Protein AF-A0A229RFD1-F1 (afdb_monomer)

Solvent-accessible surface area (backbone atoms only — not comparable to full-atom values): 10630 Å² total; per-residue (Å²): 140,81,84,90,84,89,81,90,82,88,82,84,78,82,80,80,81,77,81,79,80,79,78,71,78,79,76,68,72,40,82,37,77,47,24,38,56,65,57,41,58,49,21,38,76,72,72,31,72,32,56,48,74,57,92,91,45,42,28,29,32,59,97,53,85,71,40,79,56,60,61,38,56,45,31,38,60,76,41,38,69,45,45,72,75,65,46,64,53,37,55,57,94,78,25,24,34,33,64,24,63,39,79,43,81,79,43,71,70,64,56,44,62,47,21,39,76,74,71,24,76,30,54,45,84,47,80,25,51,84,50,26,24,28,31,36,96,94,45,73,42,73,63,61,50,36,58,44,33,42,68,76,41,48,70,47,47,76,72,65,29,50,49,35,47,28,26,79,39,53,66,36,55,78,62,44,28,24,35,39,34,30,113

Organism: NCBI:txid1125972

pLDDT: mean 89.12, std 16.26, range [37.72, 98.5]

Foldseek 3Di:
DDDDDDDDDDDPDDDPPPPPPPPPPPLPWDKAWQAAFPVQVVLVVVVARGWDDDPHWIWGHHPDPIDTDDLQVRQCVQVVVVVVVVWRWGDDPRTIITTFSDKDFPWAFPQQVLLVVVVARGWDFDQWQQPIWRHHPNDTDTDQVQVRQCVVCVVLVVVVWRKHWYANYRRRRPRITIMTGHD

Sequence (183 aa):
MRRSRLTSVLAIMGSTLIAFLLISPAASATNGDLGGMMIREACQAAGFNDAVRRSDVWFCTGNKPDQAILLSNVCRWQFSDLVAAGFTVTNNGGRCWTNPSAYSDVGGIAVNQYCNSLGYSDATVGETVASWRCAGHGTSVPIDFHAACRWQYPVWVGRGFSLVSYFNSYGDRFGIKCLALLR

Radius of gyration: 27.68 Å; Cα contacts (8 Å, |Δi|>4): 327; chains: 1; bounding box: 112×58×41 Å

Structure (mmCIF, N/CA/C/O backbone):
data_AF-A0A229RFD1-F1
#
_entry.id   AF-A0A229RFD1-F1
#
loop_
_atom_site.group_PDB
_atom_site.id
_atom_site.type_symbol
_atom_site.label_atom_id
_atom_site.label_alt_id
_atom_site.label_comp_id
_atom_site.label_asym_id
_atom_site.label_entity_id
_atom_site.label_seq_id
_atom_site.pdbx_PDB_ins_code
_atom_site.Cartn_x
_atom_site.Cartn_y
_atom_site.Cartn_z
_atom_site.occupancy
_atom_site.B_iso_or_equiv
_atom_site.auth_seq_id
_atom_site.auth_comp_id
_atom_site.auth_asym_id
_atom_site.auth_atom_id
_atom_site.pdbx_PDB_model_num
ATOM 1 N N . MET A 1 1 ? 89.951 -42.273 -0.814 1.00 37.72 1 MET A N 1
ATOM 2 C CA . MET A 1 1 ? 89.570 -41.322 -1.895 1.00 37.72 1 MET A CA 1
ATOM 3 C C . MET A 1 1 ? 88.094 -40.964 -1.717 1.00 37.72 1 MET A C 1
ATOM 5 O O . MET A 1 1 ? 87.361 -41.879 -1.401 1.00 37.72 1 MET A O 1
ATOM 9 N N . ARG A 1 2 ? 87.536 -39.763 -1.905 1.00 40.31 2 ARG A N 1
ATOM 10 C CA . ARG A 1 2 ? 87.995 -38.370 -2.074 1.00 40.31 2 ARG A CA 1
ATOM 11 C C . ARG A 1 2 ? 86.694 -37.511 -2.017 1.00 40.31 2 ARG A C 1
ATOM 13 O O . ARG A 1 2 ? 85.778 -37.848 -2.749 1.00 40.31 2 ARG A O 1
ATOM 20 N N . ARG A 1 3 ? 86.690 -36.403 -1.249 1.00 43.41 3 ARG A N 1
ATOM 21 C CA . ARG A 1 3 ? 85.897 -35.134 -1.391 1.00 43.41 3 ARG A CA 1
ATOM 22 C C . ARG A 1 3 ? 84.358 -35.196 -1.227 1.00 43.41 3 ARG A C 1
ATOM 24 O O . ARG A 1 3 ? 83.686 -35.889 -1.965 1.00 43.41 3 ARG A O 1
ATOM 31 N N . SER A 1 4 ? 83.760 -34.541 -0.221 1.00 50.75 4 SER A N 1
ATOM 32 C CA . SER A 1 4 ? 83.442 -33.091 -0.094 1.00 50.75 4 SER A CA 1
ATOM 33 C C . SER A 1 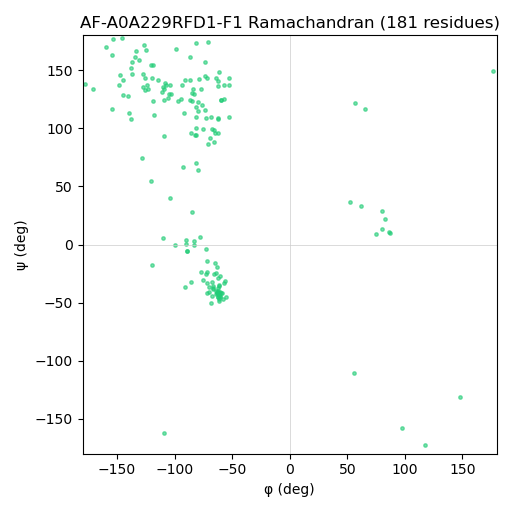4 ? 82.578 -32.510 -1.222 1.00 50.75 4 SER A C 1
ATOM 35 O O . SER A 1 4 ? 83.077 -32.401 -2.339 1.00 50.75 4 SER A O 1
ATOM 37 N N . ARG A 1 5 ? 81.402 -31.946 -0.886 1.00 56.38 5 ARG A N 1
ATOM 38 C CA . ARG A 1 5 ? 81.145 -30.484 -0.846 1.00 56.38 5 ARG A CA 1
ATOM 39 C C . ARG A 1 5 ? 79.718 -30.139 -0.379 1.00 56.38 5 ARG A C 1
ATOM 41 O O . ARG A 1 5 ? 78.753 -30.768 -0.790 1.00 56.38 5 ARG A O 1
ATOM 48 N N . LEU A 1 6 ? 79.653 -29.107 0.468 1.00 56.06 6 LEU A N 1
ATOM 49 C CA . LEU A 1 6 ? 78.485 -28.284 0.786 1.00 56.06 6 LEU A CA 1
ATOM 50 C C . LEU A 1 6 ? 77.963 -27.553 -0.460 1.00 56.06 6 LEU A C 1
ATOM 52 O O . LEU A 1 6 ? 78.795 -27.043 -1.209 1.00 56.06 6 LEU A O 1
ATOM 56 N N . THR A 1 7 ? 76.645 -27.323 -0.537 1.00 57.94 7 THR A N 1
ATOM 57 C CA . THR A 1 7 ? 76.111 -26.015 -0.965 1.00 57.94 7 THR A CA 1
ATOM 58 C C . THR A 1 7 ? 74.709 -25.764 -0.400 1.00 57.94 7 THR A C 1
ATOM 60 O O . THR A 1 7 ? 73.759 -26.471 -0.721 1.00 57.94 7 THR A O 1
ATOM 63 N N . SER A 1 8 ? 74.605 -24.731 0.436 1.00 52.62 8 SER A N 1
ATOM 64 C CA . SER A 1 8 ? 73.370 -24.066 0.855 1.00 52.62 8 SER A CA 1
ATOM 65 C C . SER A 1 8 ? 72.672 -23.391 -0.325 1.00 52.62 8 SER A C 1
ATOM 67 O O . SER A 1 8 ? 73.348 -22.741 -1.118 1.00 52.62 8 SER A O 1
ATOM 69 N N . VAL A 1 9 ? 71.336 -23.402 -0.357 1.00 54.75 9 VAL A N 1
ATOM 70 C CA . VAL A 1 9 ? 70.553 -22.293 -0.929 1.00 54.75 9 VAL A CA 1
ATOM 71 C C . VAL A 1 9 ? 69.367 -22.013 -0.009 1.00 54.75 9 VAL A C 1
ATOM 73 O O . VAL A 1 9 ? 68.429 -22.797 0.103 1.00 54.75 9 VAL A O 1
ATOM 76 N N . LEU A 1 10 ? 69.468 -20.880 0.680 1.00 51.03 10 LEU A N 1
ATOM 77 C CA . LEU A 1 10 ? 68.418 -20.223 1.444 1.00 51.03 10 LEU A CA 1
ATOM 78 C C . LEU A 1 10 ? 67.481 -19.536 0.433 1.00 51.03 10 LEU A C 1
ATOM 80 O O . LEU A 1 10 ? 67.937 -18.669 -0.310 1.00 51.03 10 LEU A O 1
ATOM 84 N N . ALA A 1 11 ? 66.197 -19.892 0.391 1.00 50.59 11 ALA A N 1
ATOM 85 C CA . ALA A 1 11 ? 65.190 -19.161 -0.380 1.00 50.59 11 ALA A CA 1
ATOM 86 C C . ALA A 1 11 ? 64.252 -18.430 0.590 1.00 50.59 11 ALA A C 1
ATOM 88 O O . ALA A 1 11 ? 63.282 -18.993 1.090 1.00 50.59 11 ALA A O 1
ATOM 89 N N . ILE A 1 12 ? 64.576 -17.170 0.883 1.00 51.59 12 ILE A N 1
ATOM 90 C CA . ILE A 1 12 ? 63.696 -16.239 1.596 1.00 51.59 12 ILE A CA 1
ATOM 91 C C . ILE A 1 12 ? 62.724 -15.675 0.553 1.00 51.59 12 ILE A C 1
ATOM 93 O O . ILE A 1 12 ? 63.050 -14.721 -0.149 1.00 51.59 12 ILE A O 1
ATOM 97 N N . MET A 1 13 ? 61.541 -16.278 0.409 1.00 53.91 13 MET A N 1
ATOM 98 C CA . MET A 1 13 ? 60.443 -15.657 -0.339 1.00 53.91 13 MET A CA 1
ATOM 99 C C . MET A 1 13 ? 59.667 -14.733 0.601 1.00 53.91 13 MET A C 1
ATOM 101 O O . MET A 1 13 ? 58.797 -15.165 1.356 1.00 53.91 13 MET A O 1
ATOM 105 N N . GLY A 1 14 ? 60.020 -13.448 0.568 1.00 48.41 14 GLY A N 1
ATOM 106 C CA . GLY A 1 14 ? 59.243 -12.384 1.192 1.00 48.41 14 GLY A CA 1
ATOM 107 C C . GLY A 1 14 ? 57.866 -12.292 0.541 1.00 48.41 14 GLY A C 1
ATOM 108 O O . GLY A 1 14 ? 57.744 -11.870 -0.604 1.00 48.41 14 GLY A O 1
ATOM 109 N N . SER A 1 15 ? 56.834 -12.704 1.274 1.00 54.38 15 SER A N 1
ATOM 110 C CA . SER A 1 15 ? 55.437 -12.515 0.884 1.00 54.38 15 SER A CA 1
ATOM 111 C C . SER A 1 15 ? 55.013 -11.099 1.267 1.00 54.38 15 SER A C 1
ATOM 113 O O . SER A 1 15 ? 54.647 -10.831 2.410 1.00 54.38 15 SER A O 1
ATOM 115 N N . THR A 1 16 ? 55.110 -10.168 0.323 1.00 53.41 16 THR A N 1
ATOM 116 C CA . THR A 1 16 ? 54.536 -8.824 0.434 1.00 53.41 16 THR A CA 1
ATOM 117 C C . THR A 1 16 ? 53.010 -8.932 0.414 1.00 53.41 16 THR A C 1
ATOM 119 O O . THR A 1 16 ? 52.388 -9.079 -0.635 1.00 53.41 16 THR A O 1
ATOM 122 N N . LEU A 1 17 ? 52.400 -8.874 1.599 1.00 50.00 17 LEU A N 1
ATOM 123 C CA . LEU A 1 17 ? 50.961 -8.692 1.793 1.00 50.00 17 LEU A CA 1
ATOM 124 C C . LEU A 1 17 ? 50.561 -7.303 1.271 1.00 50.00 17 LEU A C 1
ATOM 126 O O . LEU A 1 17 ? 50.692 -6.298 1.966 1.00 50.00 17 LEU A O 1
ATOM 130 N N . ILE A 1 18 ? 50.088 -7.240 0.026 1.00 59.44 18 ILE A N 1
ATOM 131 C CA . ILE A 1 18 ? 49.412 -6.056 -0.509 1.00 59.44 18 ILE A CA 1
ATOM 132 C C . ILE A 1 18 ? 48.007 -6.040 0.099 1.00 59.44 18 ILE A C 1
ATOM 134 O O . ILE A 1 18 ? 47.112 -6.762 -0.339 1.00 59.44 18 ILE A O 1
ATOM 138 N N . ALA A 1 19 ? 47.824 -5.234 1.144 1.00 55.53 19 ALA A N 1
ATOM 139 C CA . ALA A 1 19 ? 46.512 -4.915 1.683 1.00 55.53 19 ALA A CA 1
ATOM 140 C C . ALA A 1 19 ? 45.764 -4.036 0.666 1.00 55.53 19 ALA A C 1
ATOM 142 O O . ALA A 1 19 ? 45.898 -2.813 0.660 1.00 55.53 19 ALA A O 1
ATOM 143 N N . PHE A 1 20 ? 44.995 -4.664 -0.226 1.00 51.75 20 PHE A N 1
ATOM 144 C CA . PHE A 1 20 ? 44.000 -3.959 -1.027 1.00 51.75 20 PHE A CA 1
ATOM 145 C C . PHE A 1 20 ? 42.909 -3.443 -0.084 1.00 51.75 20 PHE A C 1
ATOM 147 O O . PHE A 1 20 ? 42.016 -4.182 0.329 1.00 51.75 20 PHE A O 1
ATOM 154 N N . LEU A 1 21 ? 43.003 -2.163 0.277 1.00 51.38 21 LEU A N 1
ATOM 155 C CA . LEU A 1 21 ? 41.902 -1.408 0.861 1.00 51.38 21 LEU A CA 1
ATOM 156 C C . LEU A 1 21 ? 40.783 -1.351 -0.186 1.00 51.38 21 LEU A C 1
ATOM 158 O O . LEU A 1 21 ? 40.805 -0.523 -1.094 1.00 51.38 21 LEU A O 1
ATOM 162 N N . LEU A 1 22 ? 39.824 -2.270 -0.079 1.00 52.69 22 LEU A N 1
ATOM 163 C CA . LEU A 1 22 ? 38.543 -2.189 -0.770 1.00 52.69 22 LEU A CA 1
ATOM 164 C C . LEU A 1 22 ? 37.796 -0.983 -0.192 1.00 52.69 22 LEU A C 1
ATOM 166 O O . LEU A 1 22 ? 37.069 -1.095 0.793 1.00 52.69 22 LEU A O 1
ATOM 170 N N . ILE A 1 23 ? 38.024 0.193 -0.776 1.00 48.69 23 ILE A N 1
ATOM 171 C CA . ILE A 1 23 ? 37.192 1.368 -0.535 1.00 48.69 23 ILE A CA 1
ATOM 172 C C . ILE A 1 23 ? 35.859 1.068 -1.220 1.00 48.69 23 ILE A C 1
ATOM 174 O O . ILE A 1 23 ? 35.670 1.361 -2.399 1.00 48.69 23 ILE A O 1
ATOM 178 N N . SER A 1 24 ? 34.955 0.399 -0.506 1.00 54.81 24 SER A N 1
ATOM 179 C CA . SER A 1 24 ? 33.584 0.228 -0.973 1.00 54.81 24 SER A CA 1
ATOM 180 C C . SER A 1 24 ? 32.977 1.620 -1.153 1.00 54.81 24 SER A C 1
ATOM 182 O O . SER A 1 24 ? 32.999 2.405 -0.198 1.00 54.81 24 SER A O 1
ATOM 184 N N . PRO A 1 25 ? 32.447 1.968 -2.339 1.00 53.06 25 PRO A N 1
ATOM 185 C CA . PRO A 1 25 ? 31.706 3.207 -2.481 1.00 53.06 25 PRO A CA 1
ATOM 186 C C . PRO A 1 25 ? 30.520 3.154 -1.517 1.00 53.06 25 PRO A C 1
ATOM 188 O O . PRO A 1 25 ? 29.729 2.210 -1.538 1.00 53.06 25 PRO A O 1
ATOM 191 N N . ALA A 1 26 ? 30.413 4.154 -0.644 1.00 51.84 26 ALA A N 1
ATOM 192 C CA . ALA A 1 26 ? 29.209 4.355 0.141 1.00 51.84 26 ALA A CA 1
ATOM 193 C C . ALA A 1 26 ? 28.074 4.647 -0.848 1.00 51.84 26 ALA A C 1
ATOM 195 O O . ALA A 1 26 ? 28.061 5.701 -1.487 1.00 51.84 26 ALA A O 1
ATOM 196 N N . ALA A 1 27 ? 27.163 3.690 -1.026 1.00 57.12 27 ALA A N 1
ATOM 197 C CA . ALA A 1 27 ? 25.951 3.916 -1.796 1.00 57.12 27 ALA A CA 1
ATOM 198 C C . ALA A 1 27 ? 25.210 5.102 -1.167 1.00 57.12 27 ALA A C 1
ATOM 200 O O . ALA A 1 27 ? 24.966 5.123 0.042 1.00 57.12 27 ALA A O 1
ATOM 201 N N . SER A 1 28 ? 24.913 6.120 -1.975 1.00 56.09 28 SER A N 1
ATOM 202 C CA . SER A 1 28 ? 24.152 7.271 -1.509 1.00 56.09 28 SER A CA 1
ATOM 203 C C . SER A 1 28 ? 22.726 6.808 -1.226 1.00 56.09 28 SER A C 1
ATOM 205 O O . SER A 1 28 ? 21.981 6.437 -2.130 1.00 56.09 28 SER A O 1
ATOM 207 N N . ALA A 1 29 ? 22.396 6.770 0.057 1.00 61.75 29 ALA A N 1
ATOM 208 C CA . ALA A 1 29 ? 21.070 6.521 0.589 1.00 61.75 29 ALA A CA 1
ATOM 209 C C . ALA A 1 29 ? 20.049 7.478 -0.049 1.00 61.75 29 ALA A C 1
ATOM 211 O O . ALA A 1 29 ? 20.077 8.681 0.220 1.00 61.75 29 ALA A O 1
ATOM 212 N N . THR A 1 30 ? 19.156 6.965 -0.899 1.00 78.12 30 THR A N 1
ATOM 213 C CA . THR A 1 30 ? 18.045 7.768 -1.419 1.00 78.12 30 THR A CA 1
ATOM 214 C C . THR A 1 30 ? 16.899 7.676 -0.421 1.00 78.12 30 THR A C 1
ATOM 216 O O . THR A 1 30 ? 16.437 6.584 -0.115 1.00 78.12 30 THR A O 1
ATOM 219 N N . ASN A 1 31 ? 16.396 8.805 0.083 1.00 88.88 31 ASN A N 1
ATOM 220 C CA . ASN A 1 31 ? 15.182 8.795 0.901 1.00 88.88 31 ASN A CA 1
ATOM 221 C C . ASN A 1 31 ? 13.967 8.536 -0.001 1.00 88.88 31 ASN A C 1
ATOM 223 O O . ASN A 1 31 ? 13.575 9.403 -0.781 1.00 88.88 31 ASN A O 1
ATOM 227 N N . GLY A 1 32 ? 13.380 7.345 0.106 1.00 94.06 32 GLY A N 1
ATOM 228 C CA . GLY A 1 32 ? 12.185 6.955 -0.637 1.00 94.06 32 GLY A CA 1
ATOM 229 C C . GLY A 1 32 ? 10.917 7.272 0.151 1.00 94.06 32 GLY A C 1
ATOM 230 O O . GLY A 1 32 ? 10.673 6.649 1.185 1.00 94.06 32 GLY A O 1
ATOM 231 N N . ASP A 1 33 ? 10.112 8.217 -0.336 1.00 96.81 33 ASP A N 1
ATOM 232 C CA . ASP A 1 33 ? 8.766 8.494 0.186 1.00 96.81 33 ASP A CA 1
ATOM 233 C C . ASP A 1 33 ? 7.811 7.378 -0.245 1.00 96.81 33 ASP A C 1
ATOM 235 O O . ASP A 1 33 ? 7.541 7.193 -1.425 1.00 96.81 33 ASP A O 1
ATOM 239 N N . LEU A 1 34 ? 7.276 6.630 0.710 1.00 97.00 34 LEU A N 1
ATOM 240 C CA . LEU A 1 34 ? 6.326 5.551 0.448 1.00 97.00 34 LEU A CA 1
ATOM 241 C C . LEU A 1 34 ? 4.869 6.036 0.440 1.00 97.00 34 LEU A C 1
ATOM 243 O O . LEU A 1 34 ? 3.971 5.271 0.093 1.00 97.00 34 LEU A O 1
ATOM 247 N N . GLY A 1 35 ? 4.624 7.304 0.781 1.00 96.56 35 GLY A N 1
ATOM 248 C CA . GLY A 1 35 ? 3.305 7.918 0.717 1.00 96.56 35 GLY A CA 1
ATOM 249 C C . GLY A 1 35 ? 2.557 7.951 2.049 1.00 96.56 35 GLY A C 1
ATOM 250 O O . GLY A 1 35 ? 3.142 7.945 3.138 1.00 96.56 35 GLY A O 1
ATOM 251 N N . GLY A 1 36 ? 1.233 8.060 1.945 1.00 95.88 36 GLY A N 1
ATOM 252 C CA . GLY A 1 36 ? 0.319 8.141 3.080 1.00 95.88 36 GLY A CA 1
ATOM 253 C C . GLY A 1 36 ? 0.165 6.826 3.854 1.00 95.88 36 GLY A C 1
ATOM 254 O O . GLY A 1 36 ? 0.655 5.768 3.462 1.00 95.88 36 GLY A O 1
ATOM 255 N N . MET A 1 37 ? -0.566 6.904 4.968 1.00 96.00 37 MET A N 1
ATOM 256 C CA . MET A 1 37 ? -0.821 5.775 5.868 1.00 96.00 37 MET A CA 1
ATOM 257 C C . MET A 1 37 ? -2.294 5.372 5.893 1.00 96.00 37 MET A C 1
ATOM 259 O O . MET A 1 37 ? -3.177 6.227 5.961 1.00 96.00 37 MET A O 1
ATOM 263 N N . MET A 1 38 ? -2.537 4.067 5.954 1.00 95.62 38 MET A N 1
ATOM 264 C CA . MET A 1 38 ? -3.841 3.442 6.192 1.00 95.62 38 MET A CA 1
ATOM 265 C C . MET A 1 38 ? -4.039 3.173 7.694 1.00 95.62 38 MET A C 1
ATOM 267 O O . MET A 1 38 ? -4.017 2.034 8.160 1.00 95.62 38 MET A O 1
ATOM 271 N N . ILE A 1 39 ? -4.140 4.247 8.489 1.00 96.44 39 ILE A N 1
ATOM 272 C CA . ILE A 1 39 ? -4.192 4.155 9.964 1.00 96.44 39 ILE A CA 1
ATOM 273 C C . ILE A 1 39 ? -5.433 3.377 10.425 1.00 96.44 39 ILE A C 1
ATOM 275 O O . ILE A 1 39 ? -5.341 2.544 11.327 1.00 96.44 39 ILE A O 1
ATOM 279 N N . ARG A 1 40 ? -6.588 3.635 9.800 1.00 96.31 40 ARG A N 1
ATOM 280 C CA . ARG A 1 40 ? -7.851 2.974 10.142 1.00 96.31 40 ARG A CA 1
ATOM 281 C C . ARG A 1 40 ? -7.767 1.471 9.894 1.00 96.31 40 ARG A C 1
ATOM 283 O O . ARG A 1 40 ? -8.143 0.687 10.760 1.00 96.31 40 ARG A O 1
ATOM 290 N N . GLU A 1 41 ? -7.219 1.074 8.754 1.00 96.50 41 GLU A N 1
ATOM 291 C CA . GLU A 1 41 ? -7.065 -0.324 8.357 1.00 96.50 41 GLU A CA 1
ATOM 292 C C . GLU A 1 41 ? -6.074 -1.046 9.270 1.00 96.50 41 GLU A C 1
ATOM 294 O O . GLU A 1 41 ? -6.329 -2.179 9.672 1.00 96.50 41 GLU A O 1
ATOM 299 N N . ALA A 1 42 ? -4.988 -0.378 9.676 1.00 97.06 42 ALA A N 1
ATOM 300 C CA . ALA A 1 42 ? -4.053 -0.923 10.655 1.00 97.06 42 ALA A CA 1
ATOM 301 C C . ALA A 1 42 ? -4.737 -1.190 12.010 1.00 97.06 42 ALA A C 1
ATOM 303 O O . ALA A 1 42 ? -4.526 -2.241 12.618 1.00 97.06 42 ALA A O 1
ATOM 304 N N . CYS A 1 43 ? -5.600 -0.278 12.472 1.00 97.62 43 CYS A N 1
ATOM 305 C CA . CYS A 1 43 ? -6.401 -0.489 13.681 1.00 97.62 43 CYS A CA 1
ATOM 306 C C . CYS A 1 43 ? -7.392 -1.648 13.522 1.00 97.62 43 CYS A C 1
ATOM 308 O O . CYS A 1 43 ? -7.514 -2.484 14.419 1.00 97.62 43 CYS A O 1
ATOM 310 N N . GLN A 1 44 ? -8.065 -1.739 12.376 1.00 96.50 44 GLN A N 1
ATOM 311 C CA . GLN A 1 44 ? -8.992 -2.832 12.078 1.00 96.50 44 GLN A CA 1
ATOM 312 C C . GLN A 1 44 ? -8.285 -4.189 12.044 1.00 96.50 44 GLN A C 1
ATOM 314 O O . GLN A 1 44 ? -8.774 -5.147 12.642 1.00 96.50 44 GLN A O 1
ATOM 319 N N . ALA A 1 45 ? -7.090 -4.259 11.453 1.00 95.94 45 ALA A N 1
ATOM 320 C CA . ALA A 1 45 ? -6.251 -5.455 11.470 1.00 95.94 45 ALA A CA 1
ATOM 321 C C . ALA A 1 45 ? -5.817 -5.858 12.894 1.00 95.94 45 ALA A C 1
ATOM 323 O O . ALA A 1 45 ? -5.650 -7.042 13.176 1.00 95.94 45 ALA A O 1
ATOM 324 N N . ALA A 1 46 ? -5.692 -4.896 13.815 1.00 96.25 46 ALA A N 1
ATOM 325 C CA . ALA A 1 46 ? -5.441 -5.139 15.239 1.00 96.25 46 ALA A CA 1
ATOM 326 C C . ALA A 1 46 ? -6.722 -5.449 16.059 1.00 96.25 46 ALA A C 1
ATOM 328 O O . ALA A 1 46 ? -6.669 -5.644 17.280 1.00 96.25 46 ALA A O 1
ATOM 329 N N . GLY A 1 47 ? -7.887 -5.521 15.407 1.00 96.88 47 GLY A N 1
ATOM 330 C CA . GLY A 1 47 ? -9.171 -5.842 16.031 1.00 96.88 47 GLY A CA 1
ATOM 331 C C . GLY A 1 47 ? -9.833 -4.669 16.758 1.00 96.88 47 GLY A C 1
ATOM 332 O O . GLY A 1 47 ? -10.533 -4.893 17.748 1.00 96.88 47 GLY A O 1
ATOM 333 N N . PHE A 1 48 ? -9.574 -3.440 16.309 1.00 97.69 48 PHE A N 1
ATOM 334 C CA . PHE A 1 48 ? -10.313 -2.231 16.683 1.00 97.69 48 PHE A CA 1
ATOM 335 C C . PHE A 1 48 ? -11.339 -1.873 15.596 1.00 97.69 48 PHE A C 1
ATOM 337 O O . PHE A 1 48 ? -11.317 -2.433 14.504 1.00 97.69 48 PHE A O 1
ATOM 344 N N . ASN A 1 49 ? -12.250 -0.941 15.881 1.00 97.25 49 ASN A N 1
ATOM 345 C CA . ASN A 1 49 ? -13.290 -0.551 14.922 1.00 97.25 49 ASN A CA 1
ATOM 346 C C . ASN A 1 49 ? -12.828 0.618 14.039 1.00 97.25 49 ASN A C 1
ATOM 348 O O . ASN A 1 49 ? -13.168 0.676 12.852 1.00 97.25 49 ASN A O 1
ATOM 352 N N . ASP A 1 50 ? -12.073 1.553 14.624 1.00 96.75 50 ASP A N 1
ATOM 353 C CA . ASP A 1 50 ? -11.703 2.802 13.965 1.00 96.75 50 ASP A CA 1
ATOM 354 C C . ASP A 1 50 ? -10.387 3.401 14.488 1.00 96.75 50 ASP A C 1
ATOM 356 O O . ASP A 1 50 ? -9.769 2.880 15.423 1.00 96.75 50 ASP A O 1
ATOM 360 N N . ALA A 1 51 ? -9.974 4.512 13.876 1.00 97.00 51 ALA A N 1
ATOM 361 C CA . ALA A 1 51 ? -8.875 5.354 14.322 1.00 97.00 51 ALA A CA 1
ATOM 362 C C . ALA A 1 51 ? -9.330 6.812 14.477 1.00 97.00 51 ALA A C 1
ATOM 364 O O . ALA A 1 51 ? -9.929 7.388 13.572 1.00 97.00 51 ALA A O 1
ATOM 365 N N . VAL A 1 52 ? -8.987 7.444 15.599 1.00 97.44 52 VAL A N 1
ATOM 366 C CA . VAL A 1 52 ? -9.285 8.860 15.854 1.00 97.44 52 VAL A CA 1
ATOM 367 C C . VAL A 1 52 ? -8.020 9.620 16.224 1.00 97.44 52 VAL A C 1
ATOM 369 O O . VAL A 1 52 ? -7.158 9.112 16.941 1.00 97.44 52 VAL A O 1
ATOM 372 N N . ARG A 1 53 ? -7.913 10.867 15.765 1.00 96.38 53 ARG A N 1
ATOM 373 C CA . ARG A 1 53 ? -6.852 11.782 16.187 1.00 96.38 53 ARG A CA 1
ATOM 374 C C . ARG A 1 53 ? -7.349 12.651 17.340 1.00 96.38 53 ARG A C 1
ATOM 376 O O . ARG A 1 53 ? -8.366 13.326 17.205 1.00 96.38 53 ARG A O 1
ATOM 383 N N . ARG A 1 54 ? -6.623 12.653 18.461 1.00 96.19 54 ARG A N 1
ATOM 384 C CA . ARG A 1 54 ? -6.843 13.559 19.601 1.00 96.19 54 ARG A CA 1
ATOM 385 C C . ARG A 1 54 ? -5.594 14.410 19.773 1.00 96.19 54 ARG A C 1
ATOM 387 O O . ARG A 1 54 ? -4.534 13.890 20.119 1.00 96.19 54 ARG A O 1
ATOM 394 N N . SER A 1 55 ? -5.717 15.703 19.486 1.00 93.25 55 SER A N 1
ATOM 395 C CA . SER A 1 55 ? -4.570 16.610 19.363 1.00 93.25 55 SER A CA 1
ATOM 396 C C . SER A 1 55 ? -3.570 16.074 18.323 1.00 93.25 55 SER A C 1
ATOM 398 O O . SER A 1 55 ? -3.910 15.991 17.142 1.00 93.25 55 SER A O 1
ATOM 400 N N . ASP A 1 56 ? -2.384 15.627 18.739 1.00 91.06 56 ASP A N 1
ATOM 401 C CA . ASP A 1 56 ? -1.332 15.114 17.848 1.00 91.06 56 ASP A CA 1
ATOM 402 C C . ASP A 1 56 ? -1.101 13.607 17.950 1.00 91.06 56 ASP A C 1
ATOM 404 O O . ASP A 1 56 ? -0.206 13.065 17.304 1.00 91.06 56 ASP A O 1
ATOM 408 N N . VAL A 1 57 ? -1.932 12.909 18.724 1.00 95.31 57 VAL A N 1
ATOM 409 C CA . VAL A 1 57 ? -1.815 11.465 18.914 1.00 95.31 57 VAL A CA 1
ATOM 410 C C . VAL A 1 57 ? -2.995 10.772 18.250 1.00 95.31 57 VAL A C 1
ATOM 412 O O . VAL A 1 57 ? -4.157 11.145 18.431 1.00 95.31 57 VAL A O 1
ATOM 415 N N . TRP A 1 58 ? -2.687 9.749 17.461 1.00 97.25 58 TRP A N 1
ATOM 416 C CA . TRP A 1 58 ? -3.688 8.849 16.911 1.00 97.25 58 TRP A CA 1
ATOM 417 C C . TRP A 1 58 ? -3.978 7.720 17.893 1.00 97.25 58 TRP A C 1
ATOM 419 O O . TRP A 1 58 ? -3.067 7.204 18.539 1.00 97.25 58 TRP A O 1
ATOM 429 N N . PHE A 1 59 ? -5.241 7.324 17.979 1.00 98.25 59 PHE A N 1
ATOM 430 C CA . PHE A 1 59 ? -5.714 6.233 18.819 1.00 98.25 59 PHE A CA 1
ATOM 431 C C . PHE A 1 59 ? -6.525 5.255 17.981 1.00 98.25 59 PHE A C 1
ATOM 433 O O . PHE A 1 59 ? -7.389 5.686 17.219 1.00 98.25 59 PHE A O 1
ATOM 440 N N . CYS A 1 60 ? -6.286 3.958 18.156 1.00 98.38 60 CYS A N 1
ATOM 441 C CA . CYS A 1 60 ? -7.247 2.943 17.751 1.00 98.38 60 CYS A CA 1
ATOM 442 C C . CYS A 1 60 ? -8.374 2.900 18.786 1.00 98.38 60 CYS A C 1
ATOM 444 O O . CYS A 1 60 ? -8.098 2.890 19.987 1.00 98.38 60 CYS A O 1
ATOM 446 N N . THR A 1 61 ? -9.623 2.872 18.328 1.00 98.38 61 THR A N 1
ATOM 447 C CA . THR A 1 61 ? -10.820 2.926 19.181 1.00 98.38 61 THR A CA 1
ATOM 448 C C . THR A 1 61 ? -11.816 1.829 18.808 1.00 98.38 61 THR A C 1
ATOM 450 O O . THR A 1 61 ? -11.779 1.266 17.708 1.00 98.38 61 THR A O 1
ATOM 453 N N . GLY A 1 62 ? -12.719 1.480 19.727 1.00 96.12 62 GLY A N 1
ATOM 454 C CA . GLY A 1 62 ? -13.785 0.512 19.460 1.00 96.12 62 GLY A CA 1
ATOM 455 C C . GLY A 1 62 ? -14.174 -0.308 20.683 1.00 96.12 62 GLY A C 1
ATOM 456 O O . GLY A 1 62 ? -14.400 0.233 21.757 1.00 96.12 62 GLY A O 1
ATOM 457 N N . ASN A 1 63 ? -14.248 -1.631 20.514 1.00 93.12 63 ASN A N 1
ATOM 458 C CA . ASN A 1 63 ? -14.748 -2.568 21.534 1.00 93.12 63 ASN A CA 1
ATOM 459 C C . ASN A 1 63 ? -13.735 -2.877 22.661 1.00 93.12 63 ASN A C 1
ATOM 461 O O . ASN A 1 63 ? -13.955 -3.783 23.462 1.00 93.12 63 ASN A O 1
ATOM 465 N N . LYS A 1 64 ? -12.594 -2.184 22.686 1.00 94.38 64 LYS A N 1
ATOM 466 C CA . LYS A 1 64 ? -11.482 -2.362 23.630 1.00 94.38 64 LYS A CA 1
ATOM 467 C C . LYS A 1 64 ? -11.036 -0.980 24.123 1.00 94.38 64 LYS A C 1
ATOM 469 O O . LYS A 1 64 ? -11.341 0.002 23.446 1.00 94.38 64 LYS A O 1
ATOM 474 N N . PRO A 1 65 ? -10.302 -0.887 25.249 1.00 97.69 65 PRO A N 1
ATOM 475 C CA . PRO A 1 65 ? -9.699 0.373 25.668 1.00 97.69 65 PRO A CA 1
ATOM 476 C C . PRO A 1 65 ? -8.871 0.987 24.540 1.00 97.69 65 PRO A C 1
ATOM 478 O O . PRO A 1 65 ? -8.133 0.273 23.857 1.00 97.69 65 PRO A O 1
ATOM 481 N N . ASP A 1 66 ? -9.002 2.299 24.359 1.00 97.81 66 ASP A N 1
ATOM 482 C CA . ASP A 1 66 ? -8.295 3.009 23.301 1.00 97.81 66 ASP A CA 1
ATOM 483 C C . ASP A 1 66 ? -6.784 2.816 23.419 1.00 97.81 66 ASP A C 1
ATOM 485 O O . ASP A 1 66 ? -6.203 2.923 24.502 1.00 97.81 66 ASP A O 1
ATOM 489 N N . GLN A 1 67 ? -6.137 2.591 22.280 1.00 98.12 67 GLN A N 1
ATOM 490 C CA . GLN A 1 67 ? -4.703 2.352 22.222 1.00 98.12 67 GLN A CA 1
ATOM 491 C C . GLN A 1 67 ? -4.020 3.425 21.383 1.00 98.12 67 GLN A C 1
ATOM 493 O O . GLN A 1 67 ? -4.346 3.607 20.211 1.00 98.12 67 GLN A O 1
ATOM 498 N N . ALA A 1 68 ? -3.043 4.118 21.973 1.00 97.69 68 ALA A N 1
ATOM 499 C CA . ALA A 1 68 ? -2.215 5.073 21.246 1.00 97.69 68 ALA A CA 1
ATOM 500 C C . ALA A 1 68 ? -1.425 4.369 20.129 1.00 97.69 68 ALA A C 1
ATOM 502 O O . ALA A 1 68 ? -0.857 3.291 20.324 1.00 97.69 68 ALA A O 1
ATOM 503 N N . ILE A 1 69 ? -1.381 4.999 18.959 1.00 97.62 69 ILE A N 1
ATOM 504 C CA . ILE A 1 69 ? -0.756 4.458 17.757 1.00 97.62 69 ILE A CA 1
ATOM 505 C C . ILE A 1 69 ? 0.655 5.018 17.614 1.00 97.62 69 ILE A C 1
ATOM 507 O O . ILE A 1 69 ? 0.858 6.225 17.489 1.00 97.62 69 ILE A O 1
ATOM 511 N N . LEU A 1 70 ? 1.636 4.121 17.527 1.00 96.56 70 LEU A N 1
ATOM 512 C CA . LEU A 1 70 ? 2.957 4.460 17.008 1.00 96.56 70 LEU A CA 1
ATOM 513 C C . LEU A 1 70 ? 2.895 4.436 15.479 1.00 96.56 70 LEU A C 1
ATOM 515 O O . LEU A 1 70 ? 2.776 3.371 14.877 1.00 96.56 70 LEU A O 1
ATOM 519 N N . LEU A 1 71 ? 2.976 5.602 14.834 1.00 96.56 71 LEU A N 1
ATOM 520 C CA . LEU A 1 71 ? 2.839 5.717 13.374 1.00 96.56 71 LEU A CA 1
ATOM 521 C C . LEU A 1 71 ? 3.910 4.923 12.604 1.00 96.56 71 LEU A C 1
ATOM 523 O O . LEU A 1 71 ? 3.656 4.437 11.506 1.00 96.56 71 LEU A O 1
ATOM 527 N N . SER A 1 72 ? 5.088 4.715 13.198 1.00 97.44 72 SER A N 1
ATOM 528 C CA . SER A 1 72 ? 6.112 3.815 12.654 1.00 97.44 72 SER A CA 1
ATOM 529 C C . SER A 1 72 ? 5.626 2.365 12.550 1.00 97.44 72 SER A C 1
ATOM 531 O O . SER A 1 72 ? 5.955 1.686 11.579 1.00 97.44 72 SER A O 1
ATOM 533 N N . ASN A 1 73 ? 4.801 1.891 13.488 1.00 97.62 73 ASN A N 1
ATOM 534 C CA . ASN A 1 73 ? 4.213 0.552 13.420 1.00 97.62 73 ASN A CA 1
ATOM 535 C C . ASN A 1 73 ? 3.169 0.456 12.306 1.00 97.62 73 ASN A C 1
ATOM 537 O O . ASN A 1 73 ? 3.119 -0.566 11.631 1.00 97.62 73 ASN A O 1
ATOM 541 N N . VAL A 1 74 ? 2.393 1.520 12.065 1.00 97.88 74 VAL A N 1
ATOM 542 C CA . VAL A 1 74 ? 1.450 1.576 10.933 1.00 97.88 74 VAL A CA 1
ATOM 543 C C . VAL A 1 74 ? 2.202 1.469 9.611 1.00 97.88 74 VAL A C 1
ATOM 545 O O . VAL A 1 74 ? 1.840 0.647 8.776 1.00 97.88 74 VAL A O 1
ATOM 548 N N . CYS A 1 75 ? 3.293 2.222 9.443 1.00 98.25 75 CYS A N 1
ATOM 549 C CA . CYS A 1 75 ? 4.120 2.116 8.242 1.00 98.25 75 CYS A CA 1
ATOM 550 C C . CYS A 1 75 ? 4.712 0.713 8.063 1.00 98.25 75 CYS A C 1
ATOM 552 O O . CYS A 1 75 ? 4.673 0.163 6.968 1.00 98.25 75 CYS A O 1
ATOM 554 N N . ARG A 1 76 ? 5.231 0.097 9.131 1.00 98.19 76 ARG A N 1
ATOM 555 C CA . ARG A 1 76 ? 5.787 -1.264 9.055 1.00 98.19 76 ARG A CA 1
ATOM 556 C C . ARG A 1 76 ? 4.729 -2.332 8.780 1.00 98.19 76 ARG A C 1
ATOM 558 O O . ARG A 1 76 ? 5.052 -3.321 8.135 1.00 98.19 76 ARG A O 1
ATOM 565 N N . TRP A 1 77 ? 3.503 -2.140 9.264 1.00 97.75 77 TRP A N 1
ATOM 566 C CA . TRP A 1 77 ? 2.367 -3.003 8.948 1.00 97.75 77 TRP A CA 1
ATOM 567 C C . TRP A 1 77 ? 1.959 -2.859 7.479 1.00 97.75 77 TRP A C 1
ATOM 569 O O . TRP A 1 77 ? 1.887 -3.857 6.774 1.00 97.75 77 TRP A O 1
ATOM 579 N N . GLN A 1 78 ? 1.769 -1.625 7.005 1.00 97.75 78 GLN A N 1
ATOM 580 C CA . GLN A 1 78 ? 1.356 -1.345 5.628 1.00 97.75 78 GLN A CA 1
ATOM 581 C C . GLN A 1 78 ? 2.395 -1.836 4.613 1.00 97.75 78 GLN A C 1
ATOM 583 O O . GLN A 1 78 ? 2.040 -2.421 3.600 1.00 97.75 78 GLN A O 1
ATOM 588 N N . PHE A 1 79 ? 3.682 -1.635 4.900 1.00 97.75 79 PHE A N 1
ATOM 589 C CA . PHE A 1 79 ? 4.790 -2.041 4.036 1.00 97.75 79 PHE A CA 1
ATOM 590 C C . PHE A 1 79 ? 5.500 -3.294 4.564 1.00 97.75 79 PHE A C 1
ATOM 592 O O . PHE A 1 79 ? 6.731 -3.383 4.514 1.00 97.75 79 PHE A O 1
ATOM 599 N N . SER A 1 80 ? 4.742 -4.271 5.074 1.00 97.19 80 SER A N 1
ATOM 600 C CA . SER A 1 80 ? 5.296 -5.517 5.619 1.00 97.19 80 SER A CA 1
ATOM 601 C C . SER A 1 80 ? 6.158 -6.273 4.609 1.00 97.19 80 SER A C 1
ATOM 603 O O . SER A 1 80 ? 7.166 -6.858 4.998 1.00 97.19 80 SER A O 1
ATOM 605 N N . ASP A 1 81 ? 5.823 -6.196 3.319 1.00 94.69 81 ASP A N 1
ATOM 606 C CA . ASP A 1 81 ? 6.603 -6.799 2.231 1.00 94.69 81 ASP A CA 1
ATOM 607 C C . ASP A 1 81 ? 8.013 -6.193 2.136 1.00 94.69 81 ASP A C 1
ATOM 609 O O . ASP A 1 81 ? 8.997 -6.913 1.969 1.00 94.69 81 ASP A O 1
ATOM 613 N N . LEU A 1 82 ? 8.137 -4.871 2.313 1.00 97.31 82 LEU A N 1
ATOM 614 C CA . LEU A 1 82 ? 9.439 -4.200 2.347 1.00 97.31 82 LEU A CA 1
ATOM 615 C C . LEU A 1 82 ? 10.204 -4.554 3.621 1.00 97.31 82 LEU A C 1
ATOM 617 O O . LEU A 1 82 ? 11.403 -4.821 3.569 1.00 97.31 82 LEU A O 1
ATOM 621 N N . VAL A 1 83 ? 9.521 -4.607 4.766 1.00 97.75 83 VAL A N 1
ATOM 622 C CA . VAL A 1 83 ? 10.147 -5.041 6.024 1.00 97.75 83 VAL A CA 1
ATOM 623 C C . VAL A 1 83 ? 10.672 -6.476 5.894 1.00 97.75 83 VAL A C 1
ATOM 625 O O . VAL A 1 83 ? 11.787 -6.752 6.331 1.00 97.75 83 VAL A O 1
ATOM 628 N N . ALA A 1 84 ? 9.924 -7.369 5.241 1.00 96.00 84 ALA A N 1
ATOM 629 C CA . ALA A 1 84 ? 10.337 -8.744 4.966 1.00 96.00 84 ALA A CA 1
ATOM 630 C C . ALA A 1 84 ? 11.522 -8.821 3.985 1.00 96.00 84 ALA A C 1
ATOM 632 O O . ALA A 1 84 ? 12.420 -9.638 4.176 1.00 96.00 84 ALA A O 1
ATOM 633 N N . ALA A 1 85 ? 11.590 -7.922 2.996 1.00 95.25 85 ALA A N 1
ATOM 634 C CA . ALA A 1 85 ? 12.763 -7.743 2.131 1.00 95.25 85 ALA A CA 1
ATOM 635 C C . ALA A 1 85 ? 13.957 -7.057 2.847 1.00 95.25 85 ALA A C 1
ATOM 637 O O . ALA A 1 85 ? 15.058 -6.936 2.299 1.00 95.25 85 ALA A O 1
ATOM 638 N N . GLY A 1 86 ? 13.764 -6.648 4.105 1.00 96.31 86 GLY A N 1
ATOM 639 C CA . GLY A 1 86 ? 14.774 -6.085 4.997 1.00 96.31 86 GLY A CA 1
ATOM 640 C C . GLY A 1 86 ? 15.037 -4.593 4.803 1.00 96.31 86 GLY A C 1
ATOM 641 O O . GLY A 1 86 ? 16.100 -4.103 5.189 1.00 96.31 86 GLY A O 1
ATOM 642 N N . PHE A 1 87 ? 14.081 -3.869 4.228 1.00 96.69 87 PHE A N 1
ATOM 643 C CA . PHE A 1 87 ? 14.077 -2.413 4.248 1.00 96.69 87 PHE A CA 1
ATOM 644 C C . PHE A 1 87 ? 13.735 -1.893 5.646 1.00 96.69 87 PHE A C 1
ATOM 646 O O . PHE A 1 87 ? 12.859 -2.414 6.343 1.00 96.69 87 PHE A O 1
ATOM 653 N N . THR A 1 88 ? 14.374 -0.791 6.030 1.00 96.81 88 THR A N 1
ATOM 654 C CA . THR A 1 88 ? 13.944 -0.006 7.188 1.00 96.81 88 THR A CA 1
ATOM 655 C C . THR A 1 88 ? 12.796 0.895 6.758 1.00 96.81 88 THR A C 1
ATOM 657 O O . THR A 1 88 ? 12.980 1.754 5.897 1.00 96.81 88 THR A O 1
ATOM 660 N N . VAL A 1 89 ? 11.621 0.707 7.357 1.00 97.62 89 VAL A N 1
ATOM 661 C CA . VAL A 1 89 ? 10.437 1.539 7.111 1.00 97.62 89 VAL A CA 1
ATOM 662 C C . VAL A 1 89 ? 10.157 2.392 8.346 1.00 97.62 89 VAL A C 1
ATOM 664 O O . VAL A 1 89 ? 10.002 1.864 9.450 1.00 97.62 89 VAL A O 1
ATOM 667 N N . THR A 1 90 ? 10.096 3.710 8.167 1.00 97.62 90 THR A N 1
ATOM 668 C CA . THR A 1 90 ? 9.898 4.693 9.240 1.00 97.62 90 THR A CA 1
ATOM 669 C C . THR A 1 90 ? 8.704 5.597 8.961 1.00 97.62 90 THR A C 1
ATOM 671 O O . THR A 1 90 ? 8.156 5.620 7.860 1.00 97.62 90 THR A O 1
ATOM 674 N N . ASN A 1 91 ? 8.287 6.339 9.987 1.00 96.81 91 ASN A N 1
ATOM 675 C CA . ASN A 1 91 ? 7.341 7.436 9.846 1.00 96.81 91 ASN A CA 1
ATOM 676 C C . ASN A 1 91 ? 8.086 8.771 9.940 1.00 96.81 91 ASN A C 1
ATOM 678 O O . ASN A 1 91 ? 8.927 8.943 10.822 1.00 96.81 91 ASN A O 1
ATOM 682 N N . ASN A 1 92 ? 7.738 9.715 9.070 1.00 95.50 92 ASN A N 1
ATOM 683 C CA . ASN A 1 92 ? 8.170 11.104 9.163 1.00 95.50 92 ASN A CA 1
ATOM 684 C C . ASN A 1 92 ? 6.993 12.015 8.795 1.00 95.50 92 ASN A C 1
ATOM 686 O O . ASN A 1 92 ? 6.516 11.993 7.660 1.00 95.50 92 ASN A O 1
ATOM 690 N N . GLY A 1 93 ? 6.485 12.770 9.773 1.00 90.81 93 GLY A N 1
ATOM 691 C CA . GLY A 1 93 ? 5.416 13.750 9.555 1.00 90.81 93 GLY A CA 1
ATOM 692 C C . GLY A 1 93 ? 4.098 13.155 9.049 1.00 90.81 93 GLY A C 1
ATOM 693 O O . GLY A 1 93 ? 3.412 13.784 8.250 1.00 90.81 93 GLY A O 1
ATOM 694 N N . GLY A 1 94 ? 3.745 11.932 9.461 1.00 91.50 94 GLY A N 1
ATOM 695 C CA . GLY A 1 94 ? 2.515 11.284 8.987 1.00 91.50 94 GLY A CA 1
ATOM 696 C C . GLY A 1 94 ? 2.626 10.634 7.601 1.00 91.50 94 GLY A C 1
ATOM 697 O O . GLY A 1 94 ? 1.611 10.261 7.019 1.00 91.50 94 GLY A O 1
ATOM 698 N N . ARG A 1 95 ? 3.846 10.471 7.085 1.00 95.94 95 ARG A N 1
ATOM 699 C CA . ARG A 1 95 ? 4.140 9.719 5.861 1.00 95.94 95 ARG A CA 1
ATOM 700 C C . ARG A 1 95 ? 5.095 8.577 6.149 1.00 95.94 95 ARG A C 1
ATOM 702 O O . ARG A 1 95 ? 5.874 8.651 7.104 1.00 95.94 95 ARG A O 1
ATOM 709 N N . CYS A 1 96 ? 5.043 7.541 5.327 1.00 97.88 96 CYS A N 1
ATOM 710 C CA . CYS A 1 96 ? 5.969 6.424 5.418 1.00 97.88 96 CYS A CA 1
ATOM 711 C C . CYS A 1 96 ? 7.186 6.657 4.537 1.00 97.88 96 CYS A C 1
ATOM 713 O O . CYS A 1 96 ? 7.071 7.179 3.435 1.00 97.88 96 CYS A O 1
ATOM 715 N N . TRP A 1 97 ? 8.349 6.253 5.030 1.00 97.69 97 TRP A N 1
ATOM 716 C CA . TRP A 1 97 ? 9.621 6.437 4.346 1.00 97.69 97 TRP A CA 1
ATOM 717 C C . TRP A 1 97 ? 10.471 5.184 4.444 1.00 97.69 97 TRP A C 1
ATOM 719 O O . TRP A 1 97 ? 10.329 4.382 5.370 1.00 97.69 97 TRP A O 1
ATOM 729 N N . THR A 1 98 ? 11.393 5.043 3.504 1.00 97.25 98 THR A N 1
ATOM 730 C CA . THR A 1 98 ? 12.467 4.058 3.559 1.00 97.25 98 THR A CA 1
ATOM 731 C C . THR A 1 98 ? 13.741 4.614 2.922 1.00 97.25 98 THR A C 1
ATOM 733 O O . THR A 1 98 ? 13.762 5.748 2.445 1.00 97.25 98 THR A O 1
ATOM 736 N N . ASN A 1 99 ? 14.814 3.831 2.940 1.00 94.94 99 ASN A N 1
ATOM 737 C CA . ASN A 1 99 ? 16.118 4.220 2.427 1.00 94.94 99 ASN A CA 1
ATOM 738 C C . ASN A 1 99 ? 16.663 3.164 1.449 1.00 94.94 99 ASN A C 1
ATOM 740 O O . ASN A 1 99 ? 17.501 2.349 1.840 1.00 94.94 99 ASN A O 1
ATOM 744 N N . PRO A 1 100 ? 16.115 3.099 0.225 1.00 95.25 100 PRO A N 1
ATOM 745 C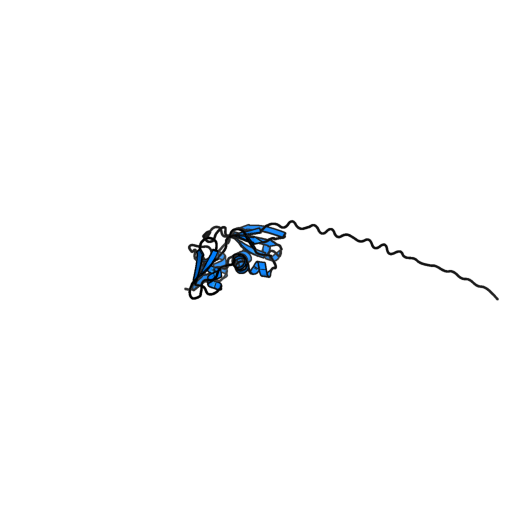 CA . PRO A 1 100 ? 16.591 2.208 -0.820 1.00 95.25 100 PRO A CA 1
ATOM 746 C C . PRO A 1 100 ? 17.917 2.674 -1.435 1.00 95.25 100 PRO A C 1
ATOM 748 O O . PRO A 1 100 ? 18.222 3.869 -1.488 1.00 95.25 100 PRO A O 1
ATOM 751 N N . SER A 1 101 ? 18.650 1.729 -2.022 1.00 94.62 101 SER A N 1
ATOM 752 C CA . SER A 1 101 ? 19.759 2.017 -2.936 1.00 94.62 101 SER A CA 1
ATOM 753 C C . SER A 1 101 ? 19.285 2.525 -4.306 1.00 94.62 101 SER A C 1
ATOM 755 O O . SER A 1 101 ? 20.012 3.266 -4.967 1.00 94.62 101 SER A O 1
ATOM 757 N N . ALA A 1 102 ? 18.061 2.176 -4.727 1.00 93.75 102 ALA A N 1
ATOM 758 C CA . ALA A 1 102 ? 17.415 2.725 -5.922 1.00 93.75 102 ALA A CA 1
ATOM 759 C C . ALA A 1 102 ? 15.898 2.888 -5.745 1.00 93.75 102 ALA A C 1
ATOM 761 O O . ALA A 1 102 ? 15.235 2.028 -5.167 1.00 93.75 102 ALA A O 1
ATOM 762 N N . TYR A 1 103 ? 15.343 3.972 -6.292 1.00 94.19 103 TYR A N 1
ATOM 763 C CA . TYR A 1 103 ? 13.940 4.359 -6.134 1.00 94.19 103 TYR A CA 1
ATOM 764 C C . TYR A 1 103 ? 13.372 4.904 -7.451 1.00 94.19 103 TYR A C 1
ATOM 766 O O . TYR A 1 103 ? 13.966 5.801 -8.051 1.00 94.19 103 TYR A O 1
ATOM 774 N N . SER A 1 104 ? 12.233 4.379 -7.912 1.00 96.00 104 SER A N 1
ATOM 775 C CA . SER A 1 104 ? 11.607 4.812 -9.169 1.00 96.00 104 SER A CA 1
ATOM 776 C C . SER A 1 104 ? 10.078 4.718 -9.128 1.00 96.00 104 SER A C 1
ATOM 778 O O . SER A 1 104 ? 9.538 3.723 -8.651 1.00 96.00 104 SER 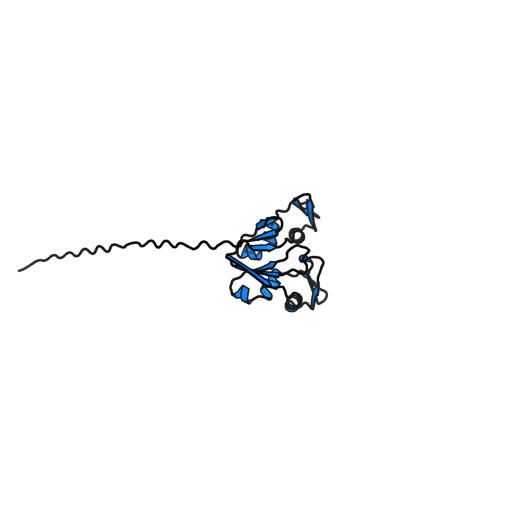A O 1
ATOM 780 N N . ASP A 1 105 ? 9.389 5.736 -9.654 1.00 96.50 105 ASP A N 1
ATOM 781 C CA . ASP A 1 105 ? 7.961 5.680 -10.003 1.00 96.50 105 ASP A CA 1
ATOM 782 C C . ASP A 1 105 ? 7.825 4.955 -11.348 1.00 96.50 105 ASP A C 1
ATOM 784 O O . ASP A 1 105 ? 8.332 5.430 -12.367 1.00 96.50 105 ASP A O 1
ATOM 788 N N . VAL A 1 106 ? 7.180 3.786 -11.344 1.00 96.81 106 VAL A N 1
ATOM 789 C CA . VAL A 1 106 ? 7.039 2.938 -12.540 1.00 96.81 106 VAL A CA 1
ATOM 790 C C . VAL A 1 106 ? 5.674 3.083 -13.221 1.00 96.81 106 VAL A C 1
ATOM 792 O O . VAL A 1 106 ? 5.445 2.475 -14.270 1.00 96.81 106 VAL A O 1
ATOM 79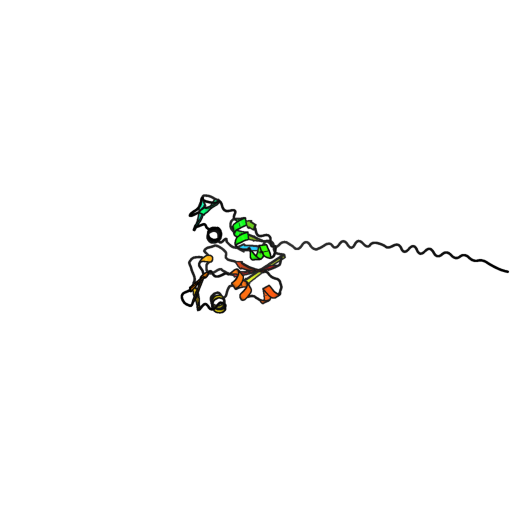5 N N . GLY A 1 107 ? 4.786 3.922 -12.673 1.00 96.81 107 GLY A N 1
ATOM 796 C CA . GLY A 1 107 ? 3.494 4.275 -13.263 1.00 96.81 107 GLY A CA 1
ATOM 797 C C . GLY A 1 107 ? 2.271 3.869 -12.435 1.00 96.81 107 GLY A C 1
ATOM 798 O O . GLY A 1 107 ? 2.372 3.461 -11.281 1.00 96.81 107 GLY A O 1
ATOM 799 N N . GLY A 1 108 ? 1.086 4.048 -13.025 1.00 96.44 108 GLY A N 1
ATOM 800 C CA . GLY A 1 108 ? -0.208 3.769 -12.391 1.00 96.44 108 GLY A CA 1
ATOM 801 C C . GLY A 1 108 ? -0.629 2.297 -12.434 1.00 96.44 108 GLY A C 1
ATOM 802 O O . GLY A 1 108 ? -0.006 1.472 -13.100 1.00 96.44 108 GLY A O 1
ATOM 803 N N . ILE A 1 109 ? -1.737 1.982 -11.757 1.00 96.31 109 ILE A N 1
ATOM 804 C CA . ILE A 1 109 ? -2.254 0.611 -11.639 1.00 96.31 109 ILE A CA 1
ATOM 805 C C . ILE A 1 109 ? -3.458 0.387 -12.563 1.00 96.31 109 ILE A C 1
ATOM 807 O O . ILE A 1 109 ? -4.434 1.134 -12.530 1.00 96.31 109 ILE A O 1
ATOM 811 N N . ALA A 1 110 ? -3.419 -0.681 -13.353 1.00 96.62 110 ALA A N 1
ATOM 812 C CA . ALA A 1 110 ? -4.506 -1.189 -14.180 1.00 96.62 110 ALA A CA 1
ATOM 813 C C . ALA A 1 110 ? -5.466 -2.033 -13.315 1.00 96.62 110 ALA A C 1
ATOM 815 O O . ALA A 1 110 ? -5.487 -3.263 -13.382 1.00 96.62 110 ALA A O 1
ATOM 816 N N . VAL A 1 111 ? -6.208 -1.360 -12.428 1.00 96.31 111 VAL A N 1
ATOM 817 C CA . VAL A 1 111 ? -6.950 -2.001 -11.326 1.00 96.31 111 VAL A CA 1
ATOM 818 C C . VAL A 1 111 ? -8.013 -2.988 -11.820 1.00 96.31 111 VAL A C 1
ATOM 820 O O . VAL A 1 111 ? -8.097 -4.101 -11.304 1.00 96.31 111 VAL A O 1
ATOM 823 N N . ASN A 1 112 ? -8.779 -2.628 -12.853 1.00 96.94 112 ASN A N 1
ATOM 824 C CA . ASN A 1 112 ? -9.819 -3.505 -13.402 1.00 96.94 112 ASN A CA 1
ATOM 825 C C . ASN A 1 112 ? -9.202 -4.783 -13.982 1.00 96.94 112 ASN A C 1
ATOM 827 O O . ASN A 1 112 ? -9.697 -5.882 -13.757 1.00 96.94 112 ASN A O 1
ATOM 831 N N . GLN A 1 113 ? -8.075 -4.657 -14.683 1.00 98.06 113 GLN A N 1
ATOM 832 C CA . GLN A 1 113 ? -7.362 -5.789 -15.266 1.00 98.06 113 GLN A CA 1
ATOM 833 C C . GLN A 1 113 ? -6.772 -6.695 -14.180 1.00 98.06 113 GLN A C 1
ATOM 835 O O . GLN A 1 113 ? -6.832 -7.917 -14.317 1.00 98.06 113 GLN A O 1
ATOM 840 N N . TYR A 1 114 ? -6.272 -6.117 -13.085 1.00 98.00 114 TYR A N 1
ATOM 841 C CA . TYR A 1 114 ? -5.839 -6.889 -11.924 1.00 98.00 114 TYR A CA 1
ATOM 842 C C . TYR A 1 114 ? -7.007 -7.676 -11.312 1.00 98.00 114 TYR A C 1
ATOM 844 O O . TYR A 1 114 ? -6.897 -8.889 -11.146 1.00 98.00 114 TYR A O 1
ATOM 852 N N . CYS A 1 115 ? -8.157 -7.042 -11.067 1.00 98.06 115 CYS A N 1
ATOM 853 C CA . CYS A 1 115 ? -9.348 -7.737 -10.567 1.00 98.06 115 CYS A CA 1
ATOM 854 C C . CYS A 1 115 ? -9.822 -8.853 -11.515 1.00 98.06 115 CYS A C 1
ATOM 856 O O . CYS A 1 115 ? -10.111 -9.961 -11.058 1.00 98.06 115 CYS A O 1
ATOM 858 N N . ASN A 1 116 ? -9.808 -8.611 -12.828 1.00 97.88 116 ASN A N 1
ATOM 859 C CA . ASN A 1 116 ? -10.140 -9.619 -13.837 1.00 97.88 116 ASN A CA 1
ATOM 860 C C . ASN A 1 116 ? -9.173 -10.806 -13.811 1.00 97.88 116 ASN A C 1
ATOM 862 O O . ASN A 1 116 ? -9.597 -11.952 -13.948 1.00 97.88 116 ASN A O 1
ATOM 866 N N . SER A 1 117 ? -7.881 -10.555 -13.577 1.00 97.94 117 SER A N 1
ATOM 867 C CA . SER A 1 117 ? -6.873 -11.615 -13.442 1.00 97.94 117 SER A CA 1
ATOM 868 C C . SER A 1 117 ? -7.109 -12.519 -12.226 1.00 97.94 117 SER A C 1
ATOM 870 O O . SER A 1 117 ? -6.703 -13.679 -12.232 1.00 97.94 117 SER A O 1
ATOM 872 N N . LEU A 1 118 ? -7.808 -12.003 -11.210 1.00 97.50 118 LEU A N 1
ATOM 873 C CA . LEU A 1 118 ? -8.221 -12.735 -10.014 1.00 97.50 118 LEU A CA 1
ATOM 874 C C . LEU A 1 118 ? -9.601 -13.405 -10.164 1.00 97.50 118 LEU A C 1
ATOM 876 O O . LEU A 1 118 ? -10.071 -14.033 -9.218 1.00 97.50 118 LEU A O 1
ATOM 880 N N . GLY A 1 119 ? -10.257 -13.278 -11.323 1.00 96.88 119 GLY A N 1
ATOM 881 C CA . GLY A 1 119 ? -11.577 -13.858 -11.589 1.00 96.88 119 GLY A CA 1
ATOM 882 C C . GLY A 1 119 ? -12.768 -12.994 -11.157 1.00 96.88 119 GLY A C 1
ATOM 883 O O . GLY A 1 119 ? -13.898 -13.478 -11.158 1.00 96.88 119 GLY A O 1
ATOM 884 N N . TYR A 1 120 ? -12.545 -11.730 -10.791 1.00 97.75 120 TYR A N 1
ATOM 885 C CA . TYR A 1 120 ? -13.626 -10.767 -10.556 1.00 97.75 120 TYR A CA 1
ATOM 886 C C . TYR A 1 120 ? -14.028 -10.084 -11.866 1.00 97.75 120 TYR A C 1
ATOM 888 O O . TYR A 1 120 ? -13.286 -10.122 -12.840 1.00 97.75 120 TYR A O 1
ATOM 896 N N . SER A 1 121 ? -15.213 -9.475 -11.913 1.00 95.69 121 SER A N 1
ATOM 897 C CA . SER A 1 121 ? -15.710 -8.825 -13.134 1.00 95.69 121 SER A CA 1
ATOM 898 C C . SER A 1 121 ? -15.226 -7.389 -13.298 1.00 95.69 121 SER A C 1
ATOM 900 O O . SER A 1 121 ? -15.101 -6.920 -14.426 1.00 95.69 121 SER A O 1
ATOM 902 N N . ASP A 1 122 ? -15.030 -6.675 -12.186 1.00 95.31 122 ASP A N 1
ATOM 903 C CA . ASP A 1 122 ? -14.579 -5.286 -12.216 1.00 95.31 122 ASP A CA 1
ATOM 904 C C . ASP A 1 122 ? -13.969 -4.855 -10.874 1.00 95.31 122 ASP A C 1
ATOM 906 O O . ASP A 1 122 ? -14.099 -5.546 -9.855 1.00 95.31 122 ASP A O 1
ATOM 910 N N . ALA A 1 123 ? -13.336 -3.683 -10.865 1.00 96.81 123 ALA A N 1
ATOM 911 C CA . ALA A 1 123 ? -13.017 -2.964 -9.645 1.00 96.81 123 ALA A CA 1
ATOM 912 C C . ALA A 1 123 ? -14.118 -1.946 -9.323 1.00 96.81 123 ALA A C 1
ATOM 914 O O . ALA A 1 123 ? -14.583 -1.197 -10.179 1.00 96.81 123 ALA A O 1
ATOM 915 N N . THR A 1 124 ? -14.504 -1.866 -8.056 1.00 96.44 124 THR A N 1
ATOM 916 C CA . THR A 1 124 ? -15.385 -0.817 -7.548 1.00 96.44 124 THR A CA 1
ATOM 917 C C . THR A 1 124 ? -14.573 0.189 -6.751 1.00 96.44 124 THR A C 1
ATOM 919 O O . THR A 1 124 ? -13.821 -0.178 -5.842 1.00 96.44 124 THR A O 1
ATOM 922 N N . VAL A 1 125 ? -14.762 1.462 -7.078 1.00 94.12 125 VAL A N 1
ATOM 923 C CA . VAL A 1 125 ? -14.116 2.595 -6.415 1.00 94.12 125 VAL A CA 1
ATOM 924 C C . VAL A 1 125 ? -14.911 2.976 -5.172 1.00 94.12 125 VAL A C 1
ATOM 926 O O . VAL A 1 125 ? -16.131 3.114 -5.243 1.00 94.12 125 VAL A O 1
ATOM 929 N N . GLY A 1 126 ? -14.229 3.194 -4.049 1.00 88.88 126 GLY A N 1
ATOM 930 C CA . GLY A 1 126 ? -14.8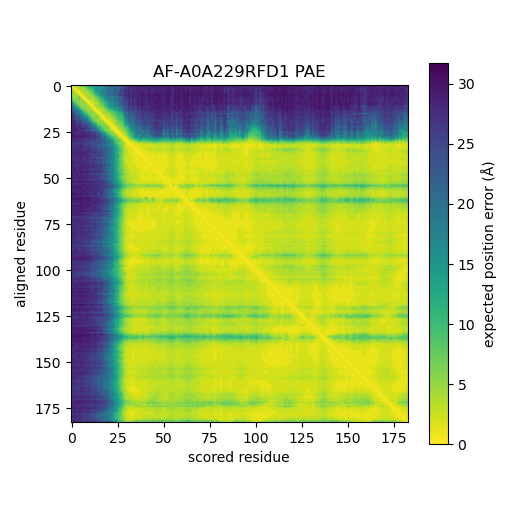43 3.795 -2.866 1.00 88.88 126 GLY A CA 1
ATOM 931 C C . GLY A 1 126 ? -14.358 5.226 -2.599 1.00 88.88 126 GLY A C 1
ATOM 932 O O . GLY A 1 126 ? -13.835 5.921 -3.474 1.00 88.88 126 GLY A O 1
ATOM 933 N N . GLU A 1 127 ? -14.567 5.709 -1.379 1.00 90.81 127 GLU A N 1
ATOM 934 C CA . GLU A 1 127 ? -14.211 7.076 -0.976 1.00 90.81 127 GLU A CA 1
ATOM 935 C C . GLU A 1 127 ? -12.710 7.265 -0.704 1.00 90.81 127 GLU A C 1
ATOM 937 O O . GLU A 1 127 ? -12.193 8.375 -0.804 1.00 90.81 127 GLU A O 1
ATOM 942 N N . THR A 1 128 ? -12.003 6.184 -0.384 1.00 94.06 128 THR A N 1
ATOM 943 C CA . THR A 1 128 ? -10.598 6.168 0.054 1.00 94.06 128 THR A CA 1
ATOM 944 C C . THR A 1 128 ? -9.806 5.090 -0.681 1.00 94.06 128 THR A C 1
ATOM 946 O O . THR A 1 128 ? -10.387 4.177 -1.274 1.00 94.06 128 THR A O 1
ATOM 949 N N . VAL A 1 129 ? -8.474 5.136 -0.601 1.00 93.75 129 VAL A N 1
ATOM 950 C CA . VAL A 1 129 ? -7.608 4.095 -1.191 1.00 93.75 129 VAL A CA 1
ATOM 951 C C . VAL A 1 129 ? -7.977 2.697 -0.675 1.00 93.75 129 VAL A C 1
ATOM 953 O O . VAL A 1 129 ? -8.166 1.779 -1.465 1.00 93.75 129 VAL A O 1
ATOM 956 N N . ALA A 1 130 ? -8.196 2.541 0.631 1.00 93.38 130 ALA A N 1
ATOM 957 C CA . ALA A 1 130 ? -8.529 1.251 1.250 1.00 93.38 130 ALA A CA 1
ATOM 958 C C . ALA A 1 130 ? -9.948 0.728 0.940 1.00 93.38 130 ALA A C 1
ATOM 960 O O . ALA A 1 130 ? -10.291 -0.432 1.201 1.00 93.38 130 ALA A O 1
ATOM 961 N N . SER A 1 131 ? -10.811 1.591 0.407 1.00 94.44 131 SER A N 1
ATOM 962 C CA . SER A 1 131 ? -12.197 1.241 0.094 1.00 94.44 131 SER A CA 1
ATOM 963 C C . SER A 1 131 ? -12.384 0.670 -1.311 1.00 94.44 131 SER A C 1
ATOM 965 O O . SER A 1 131 ? -13.476 0.201 -1.618 1.00 94.44 131 SER A O 1
ATOM 967 N N . TRP A 1 132 ? -11.337 0.645 -2.139 1.00 96.25 132 TRP A N 1
ATOM 968 C CA . TRP A 1 132 ? -11.373 -0.065 -3.414 1.00 96.25 132 TRP A CA 1
ATOM 969 C C . TRP A 1 132 ? -11.589 -1.562 -3.204 1.00 96.25 132 TRP A C 1
ATOM 971 O O . TRP A 1 132 ? -11.039 -2.170 -2.277 1.00 96.25 132 TRP A O 1
ATOM 981 N N . ARG A 1 133 ? -12.397 -2.163 -4.078 1.00 97.69 133 ARG A N 1
ATOM 982 C CA . ARG A 1 133 ? -12.706 -3.593 -4.031 1.00 97.69 133 ARG A CA 1
ATOM 983 C C . ARG A 1 133 ? -12.675 -4.210 -5.418 1.00 97.69 133 ARG A C 1
ATOM 985 O O . ARG A 1 133 ? -13.089 -3.563 -6.371 1.00 97.69 133 ARG A O 1
ATOM 992 N N . CYS A 1 134 ? -12.263 -5.467 -5.519 1.00 98.00 134 CYS A N 1
ATOM 993 C CA . CYS A 1 134 ? -12.615 -6.296 -6.667 1.00 98.00 134 CYS A CA 1
ATOM 994 C C . CYS A 1 134 ? -14.010 -6.877 -6.425 1.00 98.00 134 CYS A C 1
ATOM 996 O O . CYS A 1 134 ? -14.259 -7.416 -5.345 1.00 98.00 134 CYS A O 1
ATOM 998 N N . ALA A 1 135 ? -14.919 -6.751 -7.390 1.00 97.50 135 ALA A N 1
ATOM 999 C CA . ALA A 1 135 ? -16.301 -7.207 -7.279 1.00 97.50 135 ALA A CA 1
ATOM 1000 C C . ALA A 1 135 ? -16.663 -8.171 -8.416 1.00 97.50 135 ALA A C 1
ATOM 1002 O O . ALA A 1 135 ? -16.309 -7.953 -9.576 1.00 97.50 135 ALA A O 1
ATOM 1003 N N . GLY A 1 136 ? -17.374 -9.248 -8.081 1.00 95.12 136 GLY A N 1
ATOM 1004 C CA . GLY A 1 136 ? -17.791 -10.278 -9.033 1.00 95.12 136 GLY A CA 1
ATOM 1005 C C . GLY A 1 136 ? -18.515 -11.436 -8.349 1.00 95.12 136 GLY A C 1
ATOM 1006 O O . GLY A 1 136 ? -18.263 -11.737 -7.183 1.00 95.12 136 GLY A O 1
ATOM 1007 N N . HIS A 1 137 ? -19.448 -12.074 -9.061 1.00 90.56 137 HIS A N 1
ATOM 1008 C CA . HIS A 1 137 ? -20.188 -13.257 -8.586 1.00 90.56 137 HIS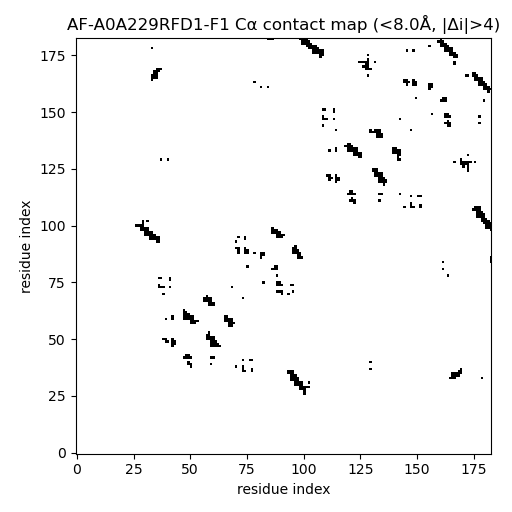 A CA 1
ATOM 1009 C C . HIS A 1 137 ? -20.863 -13.091 -7.207 1.00 90.56 137 HIS A C 1
ATOM 1011 O O . HIS A 1 137 ? -20.903 -14.020 -6.407 1.00 90.56 137 HIS A O 1
ATOM 1017 N N . GLY A 1 138 ? -21.381 -11.893 -6.907 1.00 91.75 138 GLY A N 1
ATOM 1018 C CA . GLY A 1 138 ? -22.019 -11.591 -5.617 1.00 91.75 138 GLY A CA 1
ATOM 1019 C C . GLY A 1 138 ? -21.043 -11.419 -4.447 1.00 91.75 138 GLY A C 1
ATOM 1020 O O . GLY A 1 138 ? -21.476 -11.303 -3.304 1.00 91.75 138 GLY A O 1
ATOM 1021 N N . THR A 1 139 ? -19.737 -11.378 -4.718 1.00 94.88 139 THR A N 1
ATOM 1022 C CA . THR A 1 139 ? -18.681 -11.181 -3.720 1.00 94.88 139 THR A CA 1
ATOM 1023 C C . THR A 1 139 ? -17.884 -9.910 -3.999 1.00 94.88 139 THR A C 1
ATOM 1025 O O . THR A 1 139 ? -17.822 -9.428 -5.134 1.00 94.88 139 THR A O 1
ATOM 1028 N N . SER A 1 140 ? -17.292 -9.346 -2.946 1.00 96.12 140 SER A N 1
ATOM 1029 C CA . SER A 1 140 ? -16.445 -8.159 -3.024 1.00 96.12 140 SER A CA 1
ATOM 1030 C C . SER A 1 140 ? -15.307 -8.263 -2.014 1.00 96.12 140 SER A C 1
ATOM 1032 O O . SER A 1 140 ? -15.553 -8.523 -0.834 1.00 96.12 140 SER A O 1
ATOM 1034 N N . VAL A 1 141 ? -14.066 -8.071 -2.463 1.00 96.12 141 VAL A N 1
ATOM 1035 C CA . VAL A 1 141 ? -12.863 -8.199 -1.623 1.00 96.12 141 VAL A CA 1
ATOM 1036 C C . VAL A 1 141 ? -11.975 -6.957 -1.720 1.00 96.12 141 VAL A C 1
ATOM 1038 O O . VAL A 1 141 ? -11.927 -6.344 -2.787 1.00 96.12 141 VAL A O 1
ATOM 1041 N N . PRO A 1 142 ? -11.275 -6.557 -0.638 1.00 95.88 142 PRO A N 1
ATOM 1042 C CA . PRO A 1 142 ? -10.264 -5.497 -0.694 1.00 95.88 142 PRO A CA 1
ATOM 1043 C C . PRO A 1 142 ? -9.220 -5.750 -1.782 1.00 95.88 142 PRO A C 1
ATOM 1045 O O . PRO A 1 142 ? -8.802 -6.888 -1.990 1.00 95.88 142 PRO A O 1
ATOM 1048 N N . ILE A 1 143 ? -8.769 -4.681 -2.437 1.00 96.88 143 ILE A N 1
ATOM 1049 C CA . ILE A 1 143 ? -7.646 -4.754 -3.375 1.00 96.88 143 ILE A CA 1
ATOM 1050 C C . ILE A 1 143 ? -6.334 -4.630 -2.602 1.00 96.88 143 ILE A C 1
ATOM 1052 O O . ILE A 1 143 ? -6.101 -3.633 -1.921 1.00 96.88 143 ILE A O 1
ATOM 1056 N N . ASP A 1 144 ? -5.453 -5.616 -2.757 1.00 96.50 144 ASP A N 1
ATOM 1057 C CA . ASP A 1 144 ? -4.042 -5.473 -2.399 1.00 96.50 144 ASP A CA 1
ATOM 1058 C C . ASP A 1 144 ? -3.307 -4.762 -3.544 1.00 96.50 144 ASP A C 1
ATOM 1060 O O . ASP A 1 144 ? -2.970 -5.361 -4.570 1.00 96.50 144 ASP A O 1
ATOM 1064 N N . PHE A 1 145 ? -3.072 -3.460 -3.378 1.00 97.12 145 PHE A N 1
ATOM 1065 C CA . PHE A 1 145 ? -2.383 -2.657 -4.383 1.00 97.12 145 PHE A CA 1
ATOM 1066 C C . PHE A 1 145 ? -0.879 -2.960 -4.484 1.00 97.12 145 PHE A C 1
ATOM 1068 O O . PHE A 1 145 ? -0.298 -2.752 -5.551 1.00 97.12 145 PHE A O 1
ATOM 1075 N N . HIS A 1 146 ? -0.239 -3.498 -3.439 1.00 97.69 146 HIS A N 1
ATOM 1076 C CA . HIS A 1 146 ? 1.150 -3.959 -3.533 1.00 97.69 146 HIS A CA 1
ATOM 1077 C C . HIS A 1 146 ? 1.236 -5.183 -4.452 1.00 97.69 146 HIS A C 1
ATOM 1079 O O . HIS A 1 146 ? 2.086 -5.239 -5.346 1.00 97.69 146 HIS A O 1
ATOM 1085 N N . ALA A 1 147 ? 0.311 -6.131 -4.290 1.00 98.00 147 ALA A N 1
ATOM 1086 C CA . ALA A 1 147 ? 0.183 -7.275 -5.185 1.00 98.00 147 ALA A CA 1
ATOM 1087 C C . ALA A 1 147 ? -0.182 -6.853 -6.617 1.00 98.00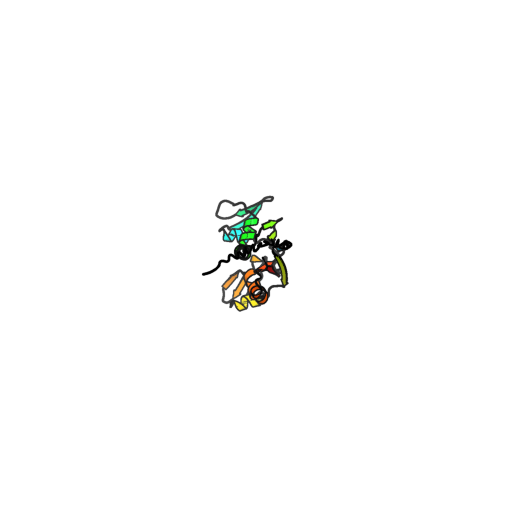 147 ALA A C 1
ATOM 1089 O O . ALA A 1 147 ? 0.436 -7.348 -7.562 1.00 98.00 147 ALA A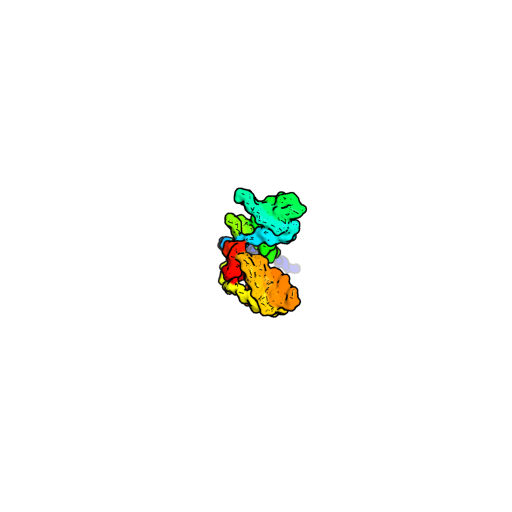 O 1
ATOM 1090 N N . ALA A 1 148 ? -1.088 -5.883 -6.786 1.00 98.19 148 ALA A N 1
ATOM 1091 C CA . ALA A 1 148 ? -1.431 -5.334 -8.100 1.00 98.19 148 ALA A CA 1
ATOM 1092 C C . ALA A 1 148 ? -0.209 -4.734 -8.820 1.00 98.19 148 ALA A C 1
ATOM 1094 O O . ALA A 1 148 ? 0.003 -4.998 -10.005 1.00 98.19 148 ALA A O 1
ATOM 1095 N N . CYS A 1 149 ? 0.650 -4.000 -8.101 1.00 98.38 149 CYS A N 1
ATOM 1096 C CA . CYS A 1 149 ? 1.900 -3.481 -8.657 1.00 98.38 149 CYS A CA 1
ATOM 1097 C C . CYS A 1 149 ? 2.837 -4.593 -9.138 1.00 98.38 149 CYS A C 1
ATOM 1099 O O . CYS A 1 149 ? 3.380 -4.512 -10.240 1.00 98.38 149 CYS A O 1
ATOM 1101 N N . ARG A 1 150 ? 3.019 -5.651 -8.342 1.00 98.31 150 ARG A N 1
ATOM 1102 C CA . ARG A 1 150 ? 3.862 -6.795 -8.730 1.00 98.31 150 ARG A CA 1
ATOM 1103 C C . ARG A 1 150 ? 3.305 -7.532 -9.946 1.00 98.31 150 ARG A C 1
ATOM 1105 O O . ARG A 1 150 ? 4.079 -7.912 -10.822 1.00 98.31 150 ARG A O 1
ATOM 1112 N N . TRP A 1 151 ? 1.985 -7.702 -10.006 1.00 98.31 151 TRP A N 1
ATOM 1113 C CA . TRP A 1 151 ? 1.296 -8.325 -11.134 1.00 98.31 151 TRP A CA 1
ATOM 1114 C C . TRP A 1 151 ? 1.478 -7.528 -12.431 1.00 98.31 151 TRP A C 1
ATOM 1116 O O . TRP A 1 151 ? 1.790 -8.110 -13.467 1.00 98.31 151 TRP A O 1
ATOM 1126 N N . GLN A 1 152 ? 1.332 -6.202 -12.379 1.00 98.50 152 GLN A N 1
ATOM 1127 C CA . GLN A 1 152 ? 1.411 -5.355 -13.571 1.00 98.50 152 GLN A CA 1
ATOM 1128 C C . GLN A 1 152 ? 2.841 -5.154 -14.081 1.00 98.50 152 GLN A C 1
ATOM 1130 O O . GLN A 1 152 ? 3.058 -4.993 -15.283 1.00 98.50 152 GLN A O 1
ATOM 1135 N N . TYR A 1 153 ? 3.826 -5.168 -13.183 1.00 98.19 153 TYR A N 1
ATOM 1136 C CA . TYR A 1 153 ? 5.216 -4.835 -13.489 1.00 98.19 153 TYR A CA 1
ATOM 1137 C C . TYR A 1 153 ? 6.190 -5.997 -13.198 1.00 98.19 153 TYR A C 1
ATOM 1139 O O . TYR A 1 153 ? 7.198 -5.806 -12.506 1.00 98.19 153 TYR A O 1
ATOM 1147 N N . PRO A 1 154 ? 5.975 -7.202 -13.762 1.00 97.88 154 PRO A N 1
ATOM 1148 C CA . PRO A 1 154 ? 6.761 -8.392 -13.425 1.00 97.88 154 PRO A CA 1
ATOM 1149 C C . PRO A 1 154 ? 8.232 -8.280 -13.851 1.00 97.88 154 PRO A C 1
ATOM 1151 O O . PRO A 1 154 ? 9.106 -8.881 -13.231 1.00 97.88 154 PRO A O 1
ATOM 1154 N N . VAL A 1 155 ? 8.539 -7.467 -14.870 1.00 97.94 155 VAL A N 1
ATOM 1155 C CA . VAL A 1 155 ? 9.920 -7.213 -15.321 1.00 97.94 155 VAL A CA 1
ATOM 1156 C C . VAL A 1 155 ? 10.763 -6.563 -14.219 1.00 97.94 155 VAL A C 1
ATOM 1158 O O . VAL A 1 155 ? 11.948 -6.866 -14.100 1.00 97.94 155 VAL A O 1
ATOM 1161 N N . TRP A 1 156 ? 10.170 -5.697 -13.392 1.00 97.75 156 TRP A N 1
ATOM 1162 C CA . TRP A 1 156 ? 10.873 -5.072 -12.270 1.00 97.75 156 TRP A CA 1
ATOM 1163 C C . TRP A 1 156 ? 11.136 -6.078 -11.147 1.00 97.75 156 TRP A C 1
ATOM 1165 O O . TRP A 1 156 ? 12.258 -6.141 -10.644 1.00 97.75 156 TRP A O 1
ATOM 1175 N N . VAL A 1 157 ? 10.154 -6.932 -10.836 1.00 96.94 157 VAL A N 1
ATOM 1176 C CA . VAL A 1 157 ? 10.332 -8.048 -9.890 1.00 96.94 157 VAL A CA 1
ATOM 1177 C C . VAL A 1 157 ? 11.461 -8.972 -10.354 1.00 96.94 157 VAL A C 1
ATOM 1179 O O . VAL A 1 157 ? 12.358 -9.289 -9.578 1.00 96.94 157 VAL A O 1
ATOM 1182 N N . GLY A 1 158 ? 11.481 -9.344 -11.639 1.00 97.31 158 GLY A N 1
ATOM 1183 C CA . GLY A 1 158 ? 12.525 -10.195 -12.223 1.00 97.31 158 GLY A CA 1
ATOM 1184 C C . GLY A 1 158 ? 13.932 -9.583 -12.192 1.00 97.31 158 GLY A C 1
ATOM 1185 O O . GLY A 1 158 ? 14.918 -10.309 -12.276 1.00 97.31 158 GLY A O 1
ATOM 1186 N N . ARG A 1 159 ? 14.040 -8.259 -12.028 1.00 97.00 159 ARG A N 1
ATOM 1187 C CA . ARG A 1 159 ? 15.305 -7.531 -11.827 1.00 97.00 159 ARG A CA 1
ATOM 1188 C C . ARG A 1 159 ? 15.700 -7.394 -10.351 1.00 97.00 159 ARG A C 1
ATOM 1190 O O . ARG A 1 159 ? 16.693 -6.738 -10.060 1.00 97.00 159 ARG A O 1
ATOM 1197 N N . GLY A 1 160 ? 14.938 -7.986 -9.432 1.00 96.38 160 GLY A N 1
ATOM 1198 C CA . GLY A 1 160 ? 15.198 -7.949 -7.992 1.00 96.38 160 GLY A CA 1
ATOM 1199 C C . GLY A 1 160 ? 14.608 -6.740 -7.261 1.00 96.38 160 GLY A C 1
ATOM 1200 O O . GLY A 1 160 ? 14.921 -6.538 -6.090 1.00 96.38 160 GLY A O 1
ATOM 1201 N N . PHE A 1 161 ? 13.757 -5.938 -7.910 1.00 97.62 161 PHE A N 1
ATOM 1202 C CA . PHE A 1 161 ? 13.090 -4.820 -7.241 1.00 97.62 161 PHE A CA 1
ATOM 1203 C C . PHE A 1 161 ? 11.906 -5.303 -6.401 1.00 97.62 161 PHE A C 1
ATOM 1205 O O . PHE A 1 161 ? 11.133 -6.170 -6.812 1.00 97.62 161 PHE A O 1
ATOM 1212 N N . SER A 1 162 ? 11.717 -4.667 -5.248 1.00 97.88 162 SER A N 1
ATOM 1213 C CA . SER A 1 162 ? 10.473 -4.735 -4.485 1.00 97.88 162 SER A CA 1
ATOM 1214 C C . SER A 1 162 ? 9.496 -3.694 -5.020 1.00 97.88 162 SER A C 1
ATOM 1216 O O . SER A 1 162 ? 9.868 -2.530 -5.165 1.00 97.88 162 SER A O 1
ATOM 1218 N N . LEU A 1 163 ? 8.255 -4.096 -5.307 1.00 98.00 163 LEU A N 1
ATOM 1219 C CA . LEU A 1 163 ? 7.211 -3.171 -5.745 1.00 98.00 163 LEU A CA 1
ATOM 1220 C C . LEU A 1 163 ? 6.138 -2.983 -4.691 1.00 98.00 163 LEU A C 1
ATOM 1222 O O . LEU A 1 163 ? 5.636 -3.952 -4.115 1.00 98.00 163 LEU A O 1
ATOM 1226 N N . VAL A 1 164 ? 5.764 -1.722 -4.502 1.00 97.94 164 VAL A N 1
ATOM 1227 C CA . VAL A 1 164 ? 4.715 -1.295 -3.581 1.00 97.94 164 VAL A CA 1
ATOM 1228 C C . VAL A 1 164 ? 3.853 -0.217 -4.215 1.00 97.94 164 VAL A C 1
ATOM 1230 O O . VAL A 1 164 ? 4.328 0.557 -5.043 1.00 97.94 164 VAL A O 1
ATOM 1233 N N . SER A 1 165 ? 2.591 -0.137 -3.801 1.00 97.56 165 SER A N 1
ATOM 1234 C CA . SER A 1 165 ? 1.746 0.993 -4.129 1.00 97.56 165 SER A CA 1
ATOM 1235 C C . SER A 1 165 ? 2.114 2.236 -3.328 1.00 97.56 165 SER A C 1
ATOM 1237 O O . SER A 1 165 ? 2.433 2.152 -2.141 1.00 97.56 165 SER A O 1
ATOM 1239 N N . TYR A 1 166 ? 1.978 3.382 -3.976 1.00 97.31 166 TYR A N 1
ATOM 1240 C CA . TYR A 1 166 ? 2.090 4.720 -3.422 1.00 97.31 166 TYR A CA 1
ATOM 1241 C C . TYR A 1 166 ? 0.776 5.459 -3.608 1.00 97.31 166 TYR A C 1
ATOM 1243 O O . TYR A 1 166 ? 0.138 5.348 -4.651 1.00 97.31 166 TYR A O 1
ATOM 1251 N N . PHE A 1 167 ? 0.417 6.266 -2.622 1.00 96.81 167 PHE A N 1
ATOM 1252 C CA . PHE A 1 167 ? -0.662 7.241 -2.704 1.00 96.81 167 PHE A CA 1
ATOM 1253 C C . PHE A 1 167 ? -0.289 8.436 -1.831 1.00 96.81 167 PHE A C 1
ATOM 1255 O O . PHE A 1 167 ? 0.350 8.278 -0.785 1.00 96.81 167 PHE A O 1
ATOM 1262 N N . ASN A 1 168 ? -0.671 9.649 -2.232 1.00 95.12 168 ASN A N 1
ATOM 1263 C CA . ASN A 1 168 ? -0.217 10.839 -1.514 1.00 95.12 168 ASN A CA 1
ATOM 1264 C C . ASN A 1 168 ? -0.892 10.992 -0.141 1.00 95.12 168 ASN A C 1
ATOM 1266 O O . ASN A 1 168 ? -0.295 11.504 0.806 1.00 95.12 168 ASN A O 1
ATOM 1270 N N . SER A 1 169 ? -2.150 10.572 -0.030 1.00 93.69 169 SER A N 1
ATOM 1271 C CA . SER A 1 169 ? -2.931 10.645 1.205 1.00 93.69 169 SER A CA 1
ATOM 1272 C C . SER A 1 169 ? -4.019 9.576 1.215 1.00 93.69 169 SER A C 1
ATOM 1274 O O . SER A 1 169 ? -4.371 9.038 0.172 1.00 93.69 169 SER A O 1
ATOM 1276 N N . TYR A 1 170 ? -4.589 9.283 2.380 1.00 91.62 170 TYR A N 1
ATOM 1277 C CA . TYR A 1 170 ? -5.626 8.257 2.519 1.00 91.62 170 TYR A CA 1
ATOM 1278 C C . TYR A 1 170 ? -6.862 8.481 1.610 1.00 91.62 170 TYR A C 1
ATOM 1280 O O . TYR A 1 170 ? -7.464 7.523 1.125 1.00 91.62 170 TYR A O 1
ATOM 1288 N N . GLY A 1 171 ? -7.204 9.743 1.319 1.00 93.00 171 GLY A N 1
ATOM 1289 C CA . GLY A 1 171 ? -8.288 10.113 0.398 1.00 93.00 171 GLY A CA 1
ATOM 1290 C C . GLY A 1 171 ? -7.907 10.106 -1.089 1.00 93.00 171 GLY A C 1
ATOM 1291 O O . GLY A 1 171 ? -8.748 10.402 -1.935 1.00 93.00 171 GLY A O 1
ATOM 1292 N N . ASP A 1 172 ? -6.657 9.788 -1.435 1.00 91.94 172 ASP A N 1
ATOM 1293 C CA . ASP A 1 172 ? -6.138 9.829 -2.806 1.00 91.94 172 ASP A CA 1
ATOM 1294 C C . ASP A 1 172 ? -6.555 8.596 -3.621 1.00 91.94 172 ASP A C 1
ATOM 1296 O O . ASP A 1 172 ? -5.745 7.766 -4.029 1.00 91.94 172 ASP A O 1
ATOM 1300 N N . ARG A 1 173 ? -7.863 8.457 -3.839 1.00 89.56 173 ARG A N 1
ATOM 1301 C CA . ARG A 1 173 ? -8.454 7.271 -4.468 1.00 89.56 173 ARG A CA 1
ATOM 1302 C C . ARG A 1 173 ? -8.047 7.058 -5.929 1.00 89.56 173 ARG A C 1
ATOM 1304 O O . ARG A 1 173 ? -8.274 5.966 -6.423 1.00 89.56 173 ARG A O 1
ATOM 1311 N N . PHE A 1 174 ? -7.486 8.056 -6.616 1.00 91.62 174 PHE A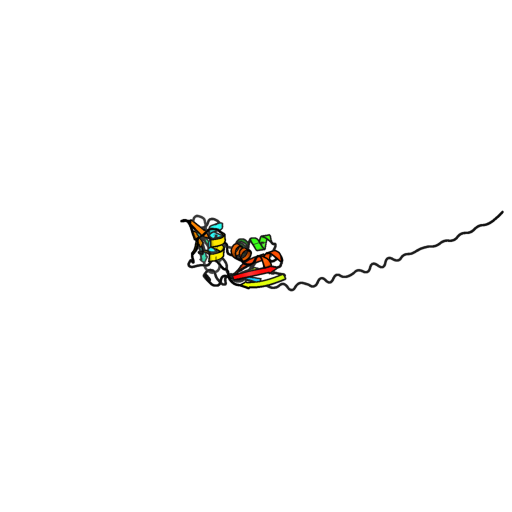 N 1
ATOM 1312 C CA . PHE A 1 174 ? -7.107 7.956 -8.036 1.00 91.62 174 PHE A CA 1
ATOM 1313 C C . PHE A 1 174 ? -5.608 8.159 -8.296 1.00 91.62 174 PHE A C 1
ATOM 1315 O O . PHE A 1 174 ? -5.124 7.751 -9.347 1.00 91.62 174 PHE A O 1
ATOM 1322 N N . GLY A 1 175 ? -4.856 8.747 -7.362 1.00 92.12 175 GLY A N 1
ATOM 1323 C CA . GLY A 1 175 ? -3.411 8.957 -7.473 1.00 92.12 175 GLY A CA 1
ATOM 1324 C C . GLY A 1 175 ? -2.571 7.755 -7.045 1.00 92.12 175 GLY A C 1
ATOM 1325 O O . GLY A 1 175 ? -1.443 7.936 -6.586 1.00 92.12 175 GLY A O 1
ATOM 1326 N N . ILE A 1 176 ? -3.103 6.535 -7.174 1.00 95.69 176 ILE A N 1
ATOM 1327 C CA . ILE A 1 176 ? -2.402 5.314 -6.772 1.00 95.69 176 ILE A CA 1
ATOM 1328 C C . ILE A 1 176 ? -1.398 4.924 -7.860 1.00 95.69 176 ILE A C 1
ATOM 1330 O O . ILE A 1 176 ? -1.754 4.714 -9.022 1.00 95.69 176 ILE A O 1
ATOM 1334 N N . LYS A 1 177 ? -0.131 4.811 -7.470 1.00 97.06 177 LYS A N 1
ATOM 1335 C CA . LYS A 1 177 ? 0.995 4.485 -8.351 1.00 97.06 177 LYS A CA 1
ATOM 1336 C C . LYS A 1 177 ? 1.791 3.307 -7.820 1.00 97.06 177 LYS A C 1
ATOM 1338 O O . LYS A 1 177 ? 1.598 2.903 -6.680 1.00 97.06 177 LYS A O 1
ATOM 1343 N N . CYS A 1 178 ? 2.725 2.807 -8.613 1.00 98.25 178 CYS A N 1
ATOM 1344 C CA . CYS A 1 178 ? 3.690 1.797 -8.219 1.00 98.25 178 CYS A CA 1
ATOM 1345 C C . CYS A 1 178 ? 5.085 2.394 -8.101 1.00 98.25 178 CYS A C 1
ATOM 1347 O O . CYS A 1 178 ? 5.569 3.085 -8.996 1.00 98.25 178 CYS A O 1
ATOM 1349 N N . LEU A 1 179 ? 5.752 2.059 -7.005 1.00 98.00 179 LEU A N 1
ATOM 1350 C CA . LEU A 1 179 ? 7.156 2.353 -6.781 1.00 98.00 179 LEU A CA 1
ATOM 1351 C C . LEU A 1 179 ? 7.959 1.064 -6.888 1.00 98.00 179 LEU A C 1
ATOM 1353 O O . LEU A 1 179 ? 7.550 0.039 -6.341 1.00 98.00 179 LEU A O 1
ATOM 1357 N N . ALA A 1 180 ? 9.109 1.130 -7.550 1.00 97.75 180 ALA A N 1
ATOM 1358 C CA . ALA A 1 180 ? 10.112 0.077 -7.556 1.00 97.75 180 ALA A CA 1
ATOM 1359 C C . ALA A 1 180 ? 11.294 0.490 -6.674 1.00 97.75 180 ALA A C 1
ATOM 1361 O O . ALA A 1 180 ? 11.874 1.564 -6.857 1.00 97.75 180 ALA A O 1
ATOM 1362 N N . LEU A 1 181 ? 11.646 -0.377 -5.723 1.00 97.44 181 LEU A N 1
ATOM 1363 C CA . LEU A 1 181 ? 12.707 -0.152 -4.748 1.00 97.44 181 LEU A CA 1
ATOM 1364 C C . LEU A 1 181 ? 13.750 -1.263 -4.811 1.00 97.44 181 LEU A C 1
ATOM 1366 O O . LEU A 1 181 ? 13.406 -2.447 -4.812 1.00 97.44 181 LEU A O 1
ATOM 1370 N N . LEU A 1 182 ? 15.021 -0.875 -4.815 1.00 95.88 182 LEU A N 1
ATOM 1371 C CA . LEU A 1 182 ? 16.147 -1.777 -4.601 1.00 95.88 182 LEU A CA 1
ATOM 1372 C C . LEU A 1 182 ? 16.747 -1.495 -3.225 1.00 95.88 182 LEU A C 1
ATOM 1374 O O . LEU A 1 182 ? 16.828 -0.337 -2.816 1.00 95.88 182 LEU A O 1
ATOM 1378 N N . ARG A 1 183 ? 17.118 -2.549 -2.501 1.00 91.25 183 ARG A N 1
ATOM 1379 C CA . ARG A 1 183 ? 17.705 -2.422 -1.166 1.00 91.25 183 ARG A CA 1
ATOM 1380 C C . ARG A 1 183 ? 19.124 -1.882 -1.226 1.00 91.25 183 ARG A C 1
ATOM 1382 O O . ARG A 1 183 ? 19.862 -2.272 -2.156 1.00 91.25 183 ARG A O 1
#

Secondary structure (DSSP, 8-state):
-------------------------------EEEE---HHHHHHHTT-SEEEEETTEEEEESSS--EE--HHHHHHHHTHHHHHTT--EEEETTEEEE--SEEEEEEE--HHHHHHHTT-SEEE--SSGGG-EEEETTEEEE--HHHHHHHH-HHHHHTT-EEEEE-SSTT-SS--EEEEEE-

Mean predicted aligned error: 8.79 Å